Protein 1Q06 (pdb70)

B-factor: mean 36.81, std 9.25, range [20.85, 74.13]

InterPro domains:
  IPR000551 MerR-type HTH domain [PF13411] (1-66)
  IPR000551 MerR-type HTH domain [PR00040] (2-13)
  IPR000551 MerR-type HTH domain [PR00040] (13-26)
  IPR000551 MerR-type HTH domain [PR00040] (37-57)
  IPR000551 MerR-type HTH domain [PS00552] (4-26)
  IPR000551 MerR-type HTH domain [PS50937] (1-69)
  IPR000551 MerR-type HTH domain [SM00422] (1-70)
  IPR009061 Putative DNA-binding domain superfamily [SSF46955] (1-126)
  IPR011789 Cu(I)-responsive transcriptional regulator [TIGR02044] (1-126)
  IPR011789 Cu(I)-responsive transcriptional regulator [cd01108] (1-127)
  IPR047057 MerR transcriptional regulator [PTHR30204] (1-112)

Organism: Escherichia coli (strain K12) (NCBI:txid83333)

Nearest PDB structures (foldseek):
  1q07-assembly1_A  TM=1.007E+00  e=2.398E-19  Escherichia coli
  1q07-assembly1_B  TM=8.879E-01  e=1.037E-17  Escherichia coli
  4wlw-assembly1_A-2  TM=9.407E-01  e=5.813E-17  Escherichia coli K-12
  4wlw-assembly2_A  TM=9.407E-01  e=5.813E-17  Escherichia coli K-12
  6jyw-assembly1_A  TM=9.108E-01  e=7.706E-08  Pseudomonas putida

Secondary structure (DSSP, 8-state):
--HHHHHHHHT--HHHHHHHHHTT-SPPPEE-TTS-EE--HHHHHHHHHHHHHHHTT--HHHHHHHHHHHH-TT--HHHHHHHHHHHHHHHHHHHHHHHHHHHHHHHHHHT----HHHHHH-/--HHHHHHHHT--HHHHHHHHHTTSSPPPEE-TTS-EE--HHHHHHHHHHHHHHHTT--HHHHHHHHHHHH----HHHHHHHHHHHHHHHHHHHHHHHHHHHHHHHHHHHS--SSSS--HHHHHH-

Radius of gyration: 24.68 Å; Cα contacts (8 Å, |Δi|>4): 302; chains: 2; bounding box: 72×46×60 Å

Sequence (248 aa):
MNISDVAKITGLTSKAIRFYEEKGLVTPPMRSENGYRTYTQQHLNELTLLRQARQVGFNLEESGELVNLFNDPQRHSADVKRRTLEKVAEIERHIEELQSMRDQLLALANACPGCPIIENLSMNISDVAKITGLTSKAIRFYEEKGLVTPPMRSENGYRTYTQQHLNELTLLRQARQVGFNLEESGELVNLFNDPQHSADVKRRTLEKVAEIERHIEELQSMRDQLLALANACPGDDSADCPIIENLS

Foldseek 3Di:
DALVVLCVVQVNDSVVLVVCVVVVLFDAFDAPPVGGGDHDVRRSVLSNQLVVCVVLQDDDVRSSVVSVLVVDPPRDVVVVVVSVVVRVVVVVVVVVVVVVVVVVQVVLVVVPDPHSNVVVVD/DFLVVLCVLQVHDSVVLVVCVVVVLADFADADPVGGGDDDVLRSVLSNQLVVVVVLQDDNVRSSVVNVVVPDPPCVPPVVVVVVVSVVVVVVVVVVVVVVVVVQVVQVVVAPPDPDPDGSNVVVVD

Solvent-accessible surface area: 13803 Å² total; per-residue (Å²): 84,73,41,58,53,0,16,162,108,8,43,19,88,53,167,26,2,96,86,13,39,124,110,60,35,15,60,92,18,96,155,24,168,116,32,163,54,38,11,53,108,70,9,14,41,0,2,42,0,0,91,61,0,89,96,14,38,7,77,47,128,43,0,5,54,1,3,99,25,37,66,60,108,155,46,84,0,39,46,0,64,120,66,1,76,96,8,11,49,70,7,62,134,68,5,106,108,14,58,67,41,44,81,95,0,60,56,22,1,117,64,11,91,81,56,37,0,14,137,95,6,31,79,62,37,50,56,0,16,163,109,6,64,22,88,37,152,31,2,108,76,21,28,128,118,56,26,12,51,75,3,142,115,44,183,120,44,151,59,55,11,72,109,74,9,17,44,0,2,30,0,0,56,58,0,103,121,5,27,8,75,55,127,47,0,6,63,1,2,96,26,57,60,52,143,147,67,20,62,37,1,54,147,54,0,74,91,6,7,28,77,10,76,127,72,11,113,100,12,60,56,21,46,72,102,2,68,67,35,3,131,62,9,66,31,57,110,36,32,106,8,33,0,4,130,91,10,28

CATH classification: 1.10.1660.10

GO terms:
  GO:0000976 transcription cis-regulatory region binding (F, IPI)
  GO:0001216 DNA-binding transcription activator activity (F, IPI)
  GO:0032993 protein-DNA complex (C, IPI)
  GO:0042802 identical protein binding (F, IPI)
  GO:0005507 copper ion binding (F, IDA)
  GO:0000987 cis-regulatory region sequence-specific DNA binding (F, IDA)
  GO:0003700 DNA-binding transcription factor activity (F, IDA)
  GO:0006351 DNA-templated transcription (P, IEP)
  GO:0006351 DNA-templated transcription (P, IDA)
  GO:0006351 DNA-templated transcription (P, EXP)
  GO:0045893 positive regulation of DNA-templated transcription (P, IMP)

Structure (mmCIF, N/CA/C/O backbone):
data_1Q06
#
_entry.id   1Q06
#
_cell.length_a   59.516
_cell.length_b   66.583
_cell.length_c   81.821
_cell.angle_alpha   90.00
_cell.angle_beta   90.00
_cell.angle_gamma   90.00
#
_symmetry.space_group_name_H-M   'P 21 21 21'
#
loop_
_entity.id
_entity.type
_entity.pdbx_description
1 polymer 'Transcriptional regulator cueR'
2 non-polymer 'SILVER ION'
3 water water
#
loop_
_atom_site.group_PDB
_atom_site.id
_atom_site.type_symbol
_atom_site.label_atom_id
_atom_site.label_alt_id
_atom_site.label_comp_id
_atom_site.label_asym_id
_atom_site.label_entity_id
_atom_site.label_seq_id
_atom_site.pdbx_PDB_ins_code
_atom_site.Cartn_x
_atom_site.Cartn_y
_atom_site.Cartn_z
_atom_site.occupancy
_atom_site.B_iso_or_equiv
_atom_site.auth_seq_id
_atom_site.auth_comp_id
_atom_site.auth_asym_id
_atom_site.auth_atom_id
_atom_site.pdbx_PDB_model_num
ATOM 1 N N . MET A 1 1 ? 48.874 46.894 36.231 1.00 36.86 1 MET A N 1
ATOM 2 C CA . MET A 1 1 ? 50.053 46.810 37.139 1.00 36.59 1 MET A CA 1
ATOM 3 C C . MET A 1 1 ? 51.091 45.898 36.516 1.00 34.56 1 MET A C 1
ATOM 4 O O . MET A 1 1 ? 50.741 44.907 35.872 1.00 31.99 1 MET A O 1
ATOM 9 N N . ASN A 1 2 ? 52.363 46.226 36.716 1.00 31.35 2 ASN A N 1
ATOM 10 C CA . ASN A 1 2 ? 53.432 45.395 36.194 1.00 32.23 2 ASN A CA 1
ATOM 11 C C . ASN A 1 2 ? 53.808 44.412 37.296 1.00 30.93 2 ASN A C 1
ATOM 12 O O . ASN A 1 2 ? 53.289 44.491 38.413 1.00 30.39 2 ASN A O 1
ATOM 17 N N . ILE A 1 3 ? 54.716 43.495 36.986 1.00 30.21 3 ILE A N 1
ATOM 18 C CA . ILE A 1 3 ? 55.120 42.473 37.942 1.00 31.27 3 ILE A CA 1
ATOM 19 C C . ILE A 1 3 ? 55.806 43.037 39.186 1.00 33.65 3 ILE A C 1
ATOM 20 O O . ILE A 1 3 ? 55.670 42.479 40.280 1.00 32.48 3 ILE A O 1
ATOM 25 N N . SER A 1 4 ? 56.537 44.136 39.027 1.00 35.00 4 SER A N 1
ATOM 26 C CA . SER A 1 4 ? 57.207 44.746 40.170 1.00 39.70 4 SER A CA 1
ATOM 27 C C . SER A 1 4 ? 56.154 45.170 41.184 1.00 39.91 4 SER A C 1
ATOM 28 O O . SER A 1 4 ? 56.249 44.838 42.365 1.00 42.18 4 SER A O 1
ATOM 31 N N . ASP A 1 5 ? 55.144 45.898 40.714 1.00 40.35 5 ASP A N 1
ATOM 32 C CA . ASP A 1 5 ? 54.071 46.363 41.586 1.00 39.75 5 ASP A CA 1
ATOM 33 C C . ASP A 1 5 ? 53.363 45.201 42.254 1.00 38.11 5 ASP A C 1
ATOM 34 O O . ASP A 1 5 ? 53.032 45.269 43.437 1.00 38.70 5 ASP A O 1
ATOM 39 N N . VAL A 1 6 ? 53.125 44.132 41.501 1.00 36.48 6 VAL A N 1
ATOM 40 C CA . VAL A 1 6 ? 52.459 42.962 42.060 1.00 33.77 6 VAL A CA 1
ATOM 41 C C . VAL A 1 6 ? 53.317 42.328 43.150 1.00 35.00 6 VAL A C 1
ATOM 42 O O . VAL A 1 6 ? 52.799 41.824 44.144 1.00 34.16 6 VAL A O 1
ATOM 46 N N . ALA A 1 7 ? 54.632 42.349 42.966 1.00 35.64 7 ALA A N 1
ATOM 47 C CA . ALA A 1 7 ? 55.517 41.762 43.965 1.00 38.75 7 ALA A CA 1
ATOM 48 C C . ALA A 1 7 ? 55.393 42.532 45.277 1.00 40.81 7 ALA A C 1
ATOM 49 O O . ALA A 1 7 ? 55.177 41.939 46.333 1.00 42.05 7 ALA A O 1
ATOM 51 N N . LYS A 1 8 ? 55.519 43.855 45.197 1.00 43.10 8 LYS A N 1
ATOM 52 C CA . LYS A 1 8 ? 55.432 44.720 46.375 1.00 44.87 8 LYS A CA 1
ATOM 53 C C . LYS A 1 8 ? 54.099 44.548 47.100 1.00 44.54 8 LYS A C 1
ATOM 54 O O . LYS A 1 8 ? 54.054 44.417 48.325 1.00 44.81 8 LYS A O 1
ATOM 60 N N . ILE A 1 9 ? 53.014 44.552 46.334 1.00 43.17 9 ILE A N 1
ATOM 61 C CA . ILE A 1 9 ? 51.680 44.410 46.901 1.00 41.54 9 ILE A CA 1
ATOM 62 C C . ILE A 1 9 ? 51.439 43.046 47.547 1.00 41.71 9 ILE A C 1
ATOM 63 O O . ILE A 1 9 ? 50.900 42.972 48.650 1.00 40.54 9 ILE A O 1
ATOM 68 N N . THR A 1 10 ? 51.847 41.974 46.868 1.00 39.89 10 THR A N 1
ATOM 69 C CA . THR A 1 10 ? 51.644 40.617 47.379 1.00 39.94 10 THR A CA 1
ATOM 70 C C . THR A 1 10 ? 52.726 40.143 48.340 1.00 39.78 10 THR A C 1
ATOM 71 O O . THR A 1 10 ? 52.488 39.256 49.156 1.00 40.33 10 THR A O 1
ATOM 75 N N . GLY A 1 11 ? 53.915 40.722 48.235 1.00 40.07 11 GLY A N 1
ATOM 76 C CA . GLY A 1 11 ? 55.001 40.308 49.101 1.00 40.79 11 GLY A CA 1
ATOM 77 C C . GLY A 1 11 ? 55.697 39.080 48.545 1.00 41.68 11 GLY A C 1
ATOM 78 O O . GLY A 1 11 ? 56.472 38.426 49.239 1.00 42.86 11 GLY A O 1
ATOM 79 N N . LEU A 1 12 ? 55.406 38.753 47.290 1.00 40.24 12 LEU A N 1
ATOM 80 C CA . LEU A 1 12 ? 56.031 37.612 46.637 1.00 38.02 12 LEU A CA 1
ATOM 81 C C . LEU A 1 12 ? 57.162 38.169 45.795 1.00 37.15 12 LEU A C 1
ATOM 82 O O . LEU A 1 12 ? 57.110 39.322 45.367 1.00 37.81 12 LEU A O 1
ATOM 87 N N . THR A 1 13 ? 58.190 37.364 45.557 1.00 34.98 13 THR A N 1
ATOM 88 C CA . THR A 1 13 ? 59.291 37.821 44.723 1.00 36.02 13 THR A CA 1
ATOM 89 C C . THR A 1 13 ? 58.827 37.675 43.272 1.00 36.06 13 THR A C 1
ATOM 90 O O . THR A 1 13 ? 57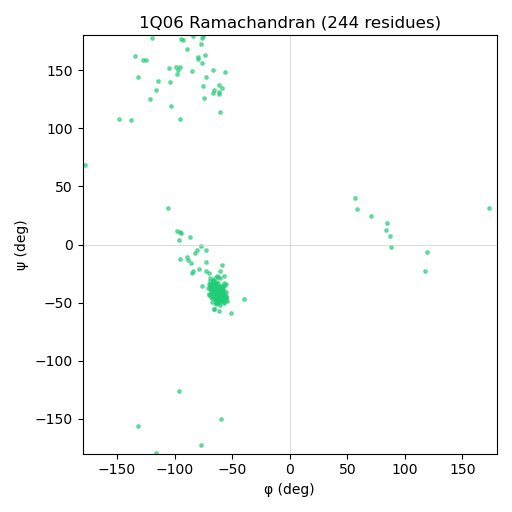.866 36.954 42.996 1.00 33.44 13 THR A O 1
ATOM 94 N N . SER A 1 14 ? 59.498 38.364 42.354 1.00 36.72 14 SER A N 1
ATOM 95 C CA . SER A 1 14 ? 59.157 38.272 40.934 1.00 38.42 14 SER A CA 1
ATOM 96 C C . SER A 1 14 ? 59.387 36.831 40.498 1.00 36.92 14 SER A C 1
ATOM 97 O O . SER A 1 14 ? 58.684 36.299 39.629 1.00 34.09 14 SER A O 1
ATOM 100 N N . LYS A 1 15 ? 60.393 36.220 41.118 1.00 35.91 15 LYS A N 1
ATOM 101 C CA . LYS A 1 15 ? 60.774 34.837 40.860 1.00 36.65 15 LYS A CA 1
ATOM 102 C C . LYS A 1 15 ? 59.587 33.921 41.112 1.00 33.85 15 LYS A C 1
ATOM 103 O O . LYS A 1 15 ? 59.261 33.064 40.288 1.00 32.62 15 LYS A O 1
ATOM 109 N N . ALA A 1 16 ? 58.955 34.100 42.268 1.00 31.10 16 ALA A N 1
ATOM 110 C CA . ALA A 1 16 ? 57.804 33.285 42.654 1.00 30.13 16 ALA A CA 1
ATOM 111 C C . ALA A 1 16 ? 56.616 33.485 41.717 1.00 26.73 16 ALA A C 1
ATOM 112 O O . ALA A 1 16 ? 55.987 32.520 41.285 1.00 27.68 16 ALA A O 1
ATOM 114 N N . ILE A 1 17 ? 56.310 34.740 41.413 1.00 25.54 17 ILE A N 1
ATOM 115 C CA . ILE A 1 17 ? 55.195 35.061 40.532 1.00 25.88 17 ILE A CA 1
ATOM 116 C C . ILE A 1 17 ? 55.374 34.407 39.164 1.00 27.92 17 ILE A C 1
ATOM 117 O O . ILE A 1 17 ? 54.435 33.829 38.624 1.00 27.44 17 ILE A O 1
ATOM 122 N N . ARG A 1 18 ? 56.583 34.493 38.615 1.00 28.27 18 ARG A N 1
ATOM 123 C CA . ARG A 1 18 ? 56.872 33.899 37.314 1.00 28.62 18 ARG A CA 1
ATOM 124 C C . ARG A 1 18 ? 56.813 32.370 37.443 1.00 28.61 18 ARG A C 1
ATOM 125 O O . ARG A 1 18 ? 56.398 31.668 36.518 1.00 28.06 18 ARG A O 1
ATOM 133 N N . PHE A 1 19 ? 57.225 31.862 38.601 1.00 27.14 19 PHE A N 1
ATOM 134 C CA . PHE A 1 19 ? 57.210 30.426 38.866 1.00 27.15 19 PHE A CA 1
ATOM 135 C C . PHE A 1 19 ? 55.781 29.880 38.836 1.00 26.60 19 PHE A C 1
ATOM 136 O O . PHE A 1 19 ? 55.519 28.849 38.219 1.00 27.34 19 PHE A O 1
ATOM 144 N N . TYR A 1 20 ? 54.858 30.572 39.501 1.00 25.29 20 TYR A N 1
ATOM 145 C CA . TYR A 1 20 ? 53.466 30.122 39.533 1.00 27.15 20 TYR A CA 1
ATOM 146 C C . TYR A 1 20 ? 52.866 30.123 38.129 1.00 25.66 20 TYR A C 1
ATOM 147 O O . TYR A 1 20 ? 52.069 29.247 37.788 1.00 24.62 20 TYR A O 1
ATOM 156 N N . GLU A 1 21 ? 53.259 31.106 37.318 1.00 24.92 21 GLU A N 1
ATOM 157 C CA . GLU A 1 21 ? 52.795 31.192 35.929 1.00 24.43 21 GLU A CA 1
ATOM 158 C C . GLU A 1 21 ? 53.339 29.994 35.139 1.00 24.71 21 GLU A C 1
ATOM 159 O O . GLU A 1 21 ? 52.609 29.345 34.392 1.00 24.55 21 GLU A O 1
ATOM 165 N N . GLU A 1 22 ? 54.628 29.714 35.306 1.00 25.30 22 GLU A N 1
ATOM 166 C CA . GLU A 1 22 ? 55.281 28.609 34.604 1.00 26.60 22 GLU A CA 1
ATOM 167 C C . GLU A 1 22 ? 54.608 27.271 34.938 1.00 27.87 22 GLU A C 1
ATOM 168 O O . GLU A 1 22 ? 54.490 26.394 34.083 1.00 26.97 22 GLU A O 1
ATOM 174 N N . LYS A 1 23 ? 54.155 27.136 36.184 1.00 28.20 23 LYS A N 1
ATOM 175 C CA . LYS A 1 23 ? 53.499 25.921 36.658 1.00 29.14 23 LYS A CA 1
ATOM 176 C C . LYS A 1 23 ? 52.019 25.870 36.285 1.00 30.52 23 LYS A C 1
ATOM 177 O O . LYS A 1 23 ? 51.360 24.853 36.501 1.00 28.82 23 LYS A O 1
ATOM 183 N N . GLY A 1 24 ? 51.499 26.963 35.731 1.00 27.56 24 GLY A N 1
ATOM 184 C CA . GLY A 1 24 ? 50.096 26.995 35.352 1.00 29.18 24 GLY A CA 1
ATOM 185 C C . GLY A 1 24 ? 49.148 27.029 36.543 1.00 29.58 24 GLY A C 1
ATOM 186 O O . GLY A 1 24 ? 47.986 26.629 36.430 1.00 29.76 24 GLY A O 1
ATOM 187 N N . LEU A 1 25 ? 49.630 27.516 37.683 1.00 29.14 25 LEU A N 1
ATOM 188 C CA . LEU A 1 25 ? 48.806 27.580 38.885 1.00 30.73 25 LEU A CA 1
ATOM 189 C C . LEU A 1 25 ? 47.987 28.864 39.014 1.00 33.46 25 LEU A C 1
ATOM 190 O O . LEU A 1 25 ? 47.067 28.942 39.841 1.00 33.34 25 LEU A O 1
ATOM 195 N N . VAL A 1 26 ? 48.316 29.864 38.197 1.00 31.20 26 VAL A N 1
ATOM 196 C CA . VAL A 1 26 ? 47.594 31.131 38.211 1.00 31.86 26 VAL A CA 1
ATOM 197 C C . VAL A 1 26 ? 47.134 31.502 36.799 1.00 33.21 26 VAL A C 1
ATOM 198 O O . VAL A 1 26 ? 47.676 31.001 35.807 1.00 34.10 26 VAL A O 1
ATOM 202 N N . THR A 1 27 ? 46.122 32.362 36.707 1.00 30.21 27 THR A N 1
ATOM 203 C CA . THR A 1 27 ? 45.631 32.807 35.411 1.00 30.19 27 THR A CA 1
ATOM 204 C C . THR A 1 27 ? 46.826 33.508 34.774 1.00 29.91 27 THR A C 1
ATOM 205 O O . THR A 1 27 ? 47.451 34.361 35.398 1.00 28.71 27 THR A O 1
ATOM 209 N N . PRO A 1 28 ? 47.171 33.147 33.531 1.00 29.57 28 PRO A N 1
ATOM 210 C CA . PRO A 1 28 ? 48.325 33.827 32.937 1.00 29.31 28 PRO A CA 1
ATOM 211 C C . PRO A 1 28 ? 48.179 35.338 32.911 1.00 27.35 28 PRO A C 1
ATOM 212 O O . PRO A 1 28 ? 47.066 35.867 32.834 1.00 25.79 28 PRO A O 1
ATOM 216 N N . PRO A 1 29 ? 49.304 36.059 33.020 1.00 26.45 29 PRO A N 1
ATOM 217 C CA . PRO A 1 29 ? 49.229 37.517 32.990 1.00 25.19 29 PRO A CA 1
ATOM 218 C C . PRO A 1 29 ? 48.956 37.914 31.547 1.00 27.16 29 PRO A C 1
ATOM 219 O O . PRO A 1 29 ? 49.128 37.099 30.635 1.00 25.82 29 PRO A O 1
ATOM 223 N N . MET A 1 30 ? 48.514 39.147 31.334 1.00 26.59 30 MET A N 1
ATOM 224 C CA . MET A 1 30 ? 48.284 39.619 29.980 1.00 30.49 30 MET A CA 1
ATOM 225 C C . MET A 1 30 ? 49.617 40.208 29.534 1.00 29.50 30 MET A C 1
ATOM 226 O O . MET A 1 30 ? 50.531 40.371 30.348 1.00 28.61 30 MET A O 1
ATOM 231 N N . ARG A 1 31 ? 49.730 40.492 28.244 1.00 29.18 31 ARG A N 1
ATOM 232 C CA . ARG A 1 31 ? 50.915 41.142 27.705 1.00 32.66 31 ARG A CA 1
ATOM 233 C C . ARG A 1 31 ? 50.431 42.483 27.179 1.00 33.04 31 ARG A C 1
ATOM 234 O O . ARG A 1 31 ? 49.406 42.551 26.498 1.00 32.99 31 ARG A O 1
ATOM 242 N N . SER A 1 32 ? 51.150 43.547 27.515 1.00 30.77 32 SER A N 1
ATOM 243 C CA . SER A 1 32 ? 50.787 44.876 27.051 1.00 32.97 32 SER A CA 1
ATOM 244 C C . SER A 1 32 ? 51.231 44.988 25.598 1.00 33.06 32 SER A C 1
ATOM 245 O O . SER A 1 32 ? 51.919 44.105 25.080 1.00 31.26 32 SER A O 1
ATOM 248 N N . GLU A 1 33 ? 50.841 46.085 24.956 1.00 33.85 33 GLU A N 1
ATO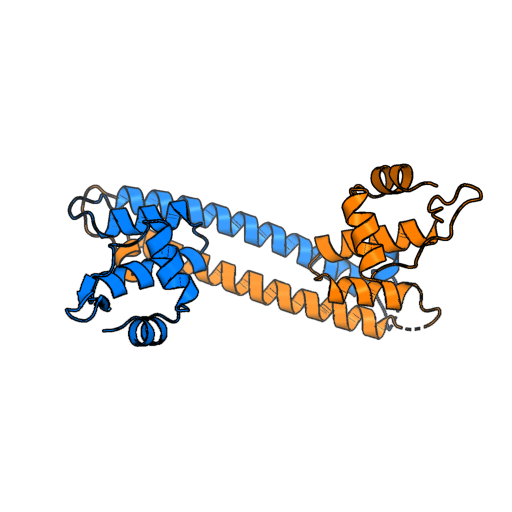M 249 C CA . GLU A 1 33 ? 51.178 46.352 23.563 1.00 35.05 33 GLU A CA 1
ATOM 250 C C . GLU A 1 33 ? 52.693 46.384 23.366 1.00 34.44 33 GLU A C 1
ATOM 251 O O . GLU A 1 33 ? 53.184 46.274 22.242 1.00 32.40 33 GLU A O 1
ATOM 257 N N . ASN A 1 34 ? 53.431 46.544 24.461 1.00 32.41 34 ASN A N 1
ATOM 258 C CA . ASN A 1 34 ? 54.884 46.578 24.381 1.00 35.09 34 ASN A CA 1
ATOM 259 C C . ASN A 1 34 ? 55.485 45.211 24.668 1.00 34.46 34 ASN A C 1
ATOM 260 O O . ASN A 1 34 ? 56.704 45.062 24.726 1.00 34.87 34 ASN A O 1
ATOM 265 N N . GLY A 1 35 ? 54.616 44.223 24.861 1.00 33.43 35 GLY A N 1
ATOM 266 C CA . GLY A 1 35 ? 55.062 42.862 25.103 1.00 33.28 35 GLY A CA 1
ATOM 267 C C . GLY A 1 35 ? 55.348 42.422 26.527 1.00 33.16 35 GLY A C 1
ATOM 268 O O . GLY A 1 35 ? 55.676 41.258 26.740 1.00 35.11 35 GLY A O 1
ATOM 269 N N . TYR A 1 36 ? 55.215 43.319 27.501 1.00 32.23 36 TYR A N 1
ATOM 270 C CA . TYR A 1 36 ? 55.502 42.978 28.896 1.00 32.69 36 TYR A CA 1
ATOM 271 C C . TYR A 1 36 ? 54.266 42.604 29.714 1.00 31.39 36 TYR A C 1
ATOM 272 O O . TYR A 1 36 ? 53.172 43.088 29.449 1.00 31.59 36 TYR A O 1
ATOM 281 N N . ARG A 1 37 ? 54.459 41.746 30.714 1.00 30.04 37 ARG A N 1
ATOM 282 C CA . ARG A 1 37 ? 53.368 41.278 31.571 1.00 29.96 37 ARG A CA 1
ATOM 283 C C . ARG A 1 37 ? 52.618 42.376 32.314 1.00 30.81 37 ARG A C 1
ATOM 284 O O . ARG A 1 37 ? 53.230 43.272 32.894 1.00 30.21 37 ARG A O 1
ATOM 292 N N . THR A 1 38 ? 51.289 42.286 32.298 1.00 31.84 38 THR A N 1
ATOM 293 C CA . THR A 1 38 ? 50.427 43.223 33.012 1.00 32.75 38 THR A CA 1
ATOM 294 C C . THR A 1 38 ? 49.422 42.376 33.786 1.00 31.26 38 THR A C 1
ATOM 295 O O . THR A 1 38 ? 48.978 41.326 33.306 1.00 31.17 38 THR A O 1
ATOM 299 N N . TYR A 1 39 ? 49.061 42.836 34.979 1.00 29.61 39 TYR A N 1
ATOM 300 C CA . TYR A 1 39 ? 48.160 42.094 35.849 1.00 29.60 39 TYR A CA 1
ATOM 301 C C . TYR A 1 39 ? 46.942 42.886 36.288 1.00 29.74 39 TYR A C 1
ATOM 302 O O . TYR A 1 39 ? 46.952 44.108 36.276 1.00 30.55 39 TYR A O 1
ATOM 311 N N . THR A 1 40 ? 45.902 42.170 36.700 1.00 31.19 40 THR A N 1
ATOM 312 C CA . THR A 1 40 ? 44.668 42.789 37.173 1.00 32.22 40 THR A CA 1
ATOM 313 C C . THR A 1 40 ? 44.440 42.364 38.618 1.00 32.06 40 THR A C 1
ATOM 314 O O . THR A 1 40 ? 45.207 41.572 39.170 1.00 30.85 40 THR A O 1
ATOM 318 N N . GLN A 1 41 ? 43.375 42.885 39.220 1.00 32.50 41 GLN A N 1
ATOM 319 C CA . GLN A 1 41 ? 43.027 42.553 40.594 1.00 31.61 41 GLN A CA 1
ATOM 320 C C . GLN A 1 41 ? 42.848 41.046 40.705 1.00 32.28 41 GLN A C 1
ATOM 321 O O . GLN A 1 41 ? 43.181 40.438 41.726 1.00 32.73 41 GLN A O 1
ATOM 327 N N . GLN A 1 42 ? 42.322 40.450 39.641 1.00 30.97 42 GLN A N 1
ATOM 328 C CA . GLN A 1 42 ? 42.101 39.007 39.590 1.00 32.65 42 GLN A CA 1
ATOM 329 C C . GLN A 1 42 ? 43.406 38.262 39.865 1.00 31.30 42 GLN A C 1
ATOM 330 O O . GLN A 1 42 ? 43.430 37.308 40.641 1.00 29.66 42 GLN A O 1
ATOM 336 N N . HIS A 1 43 ? 44.488 38.706 39.227 1.00 29.23 43 HIS A N 1
ATOM 337 C CA . HIS A 1 43 ? 45.800 38.087 39.407 1.00 29.08 43 HIS A CA 1
ATOM 338 C C . HIS A 1 43 ? 46.283 38.292 40.838 1.00 29.29 43 HIS A C 1
ATOM 339 O O . HIS A 1 43 ? 46.886 37.398 41.435 1.00 26.85 43 HIS A O 1
ATOM 346 N N . LEU A 1 44 ? 46.022 39.479 41.381 1.00 26.80 44 LEU A N 1
ATOM 347 C CA . LEU A 1 44 ? 46.404 39.792 42.751 1.00 29.99 44 LEU A CA 1
ATOM 348 C C . LEU A 1 44 ? 45.727 38.824 43.722 1.00 29.09 44 LEU A C 1
ATOM 349 O O . LEU A 1 44 ? 46.371 38.294 44.626 1.00 31.81 44 LEU A O 1
ATOM 354 N N . ASN A 1 45 ? 44.429 38.594 43.538 1.00 28.61 45 ASN A N 1
ATOM 355 C CA . ASN A 1 45 ? 43.697 37.691 44.428 1.00 29.53 45 ASN A CA 1
ATOM 356 C C . ASN A 1 45 ? 44.236 36.268 44.382 1.00 28.33 45 ASN A C 1
ATOM 357 O O . ASN A 1 45 ? 44.440 35.643 45.423 1.00 28.52 45 ASN A O 1
ATOM 362 N N . GLU A 1 46 ? 44.458 35.755 43.175 1.00 26.70 46 GLU A N 1
ATOM 363 C CA . GLU A 1 46 ? 44.983 34.408 43.017 1.00 28.49 46 GLU A CA 1
ATOM 364 C C . GLU A 1 46 ? 46.353 34.264 43.665 1.00 28.30 46 GLU A C 1
ATOM 365 O O . GLU A 1 46 ? 46.618 33.279 44.343 1.00 28.33 46 GLU A O 1
ATOM 371 N N . LEU A 1 47 ? 47.225 35.244 43.439 1.00 30.76 47 LEU A N 1
ATOM 372 C CA . LEU A 1 47 ? 48.578 35.202 43.985 1.00 30.37 47 LEU A CA 1
ATOM 373 C C . LEU A 1 47 ? 48.573 35.328 45.506 1.00 31.62 47 LEU A C 1
ATOM 374 O O . LEU A 1 47 ? 49.375 34.693 46.194 1.00 29.87 47 LEU A O 1
ATOM 379 N N . THR A 1 48 ? 47.671 36.152 46.026 1.00 31.56 48 THR A N 1
ATOM 380 C CA . THR A 1 48 ? 47.545 36.329 47.468 1.00 32.69 48 THR A CA 1
ATOM 381 C C . THR A 1 48 ? 47.118 35.003 48.086 1.00 31.98 48 THR A C 1
ATOM 382 O O . THR A 1 48 ? 47.727 34.525 49.041 1.00 31.23 48 THR A O 1
ATOM 386 N N . LEU A 1 49 ? 46.066 34.413 47.527 1.00 31.14 49 LEU A N 1
ATOM 387 C CA . LEU A 1 49 ? 45.556 33.136 48.010 1.00 30.63 49 LEU A CA 1
ATOM 388 C C . LEU A 1 49 ? 46.694 32.124 47.985 1.00 31.61 49 LEU A C 1
ATOM 389 O O . LEU A 1 49 ? 46.908 31.373 48.939 1.00 30.68 49 LEU A O 1
ATOM 394 N N . LEU A 1 50 ? 47.437 32.124 46.885 1.00 31.80 50 LEU A N 1
ATOM 395 C CA . LEU A 1 50 ? 48.551 31.209 46.714 1.00 31.93 50 LEU A CA 1
ATOM 396 C C . LEU A 1 50 ? 49.610 31.442 47.791 1.00 31.10 50 LEU A C 1
ATOM 397 O O . LEU A 1 50 ? 50.100 30.493 48.401 1.00 29.44 50 LEU A O 1
ATOM 402 N N . ARG A 1 51 ? 49.949 32.703 48.039 1.00 31.78 51 ARG A N 1
ATOM 403 C CA . ARG A 1 51 ? 50.962 33.011 49.038 1.00 34.76 51 ARG A CA 1
ATOM 404 C C . ARG A 1 51 ? 50.528 32.577 50.428 1.00 35.08 51 ARG A C 1
ATOM 405 O O . ARG A 1 51 ? 51.311 31.996 51.176 1.00 33.50 51 ARG A O 1
ATOM 413 N N . GLN A 1 52 ? 49.280 32.868 50.771 1.00 36.12 52 GLN A N 1
ATOM 414 C CA . GLN A 1 52 ? 48.762 32.512 52.081 1.00 37.86 52 GLN A CA 1
ATOM 415 C C . GLN A 1 52 ? 48.556 31.011 52.244 1.00 38.11 52 GLN A C 1
ATOM 416 O O . GLN A 1 52 ? 48.815 30.465 53.314 1.00 40.72 52 GLN A O 1
ATOM 422 N N . ALA A 1 53 ? 48.118 30.331 51.189 1.00 37.26 53 ALA A N 1
ATOM 423 C CA . ALA A 1 53 ? 47.916 28.886 51.270 1.00 36.44 53 ALA A CA 1
ATOM 424 C C . ALA A 1 53 ? 49.246 28.183 51.548 1.00 38.49 53 ALA A C 1
ATOM 425 O O . ALA A 1 53 ? 49.313 27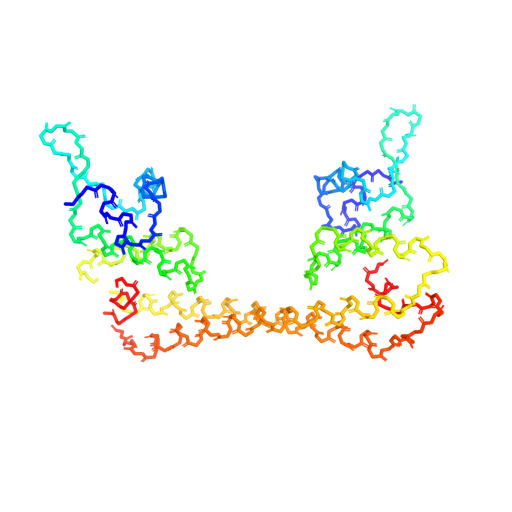.286 52.392 1.00 36.76 53 ALA A O 1
ATOM 427 N N . ARG A 1 54 ? 50.302 28.589 50.842 1.00 37.75 54 ARG A N 1
ATOM 428 C CA . ARG A 1 54 ? 51.616 27.980 51.035 1.00 41.61 54 ARG A CA 1
ATOM 429 C C . ARG A 1 54 ? 52.124 28.221 52.453 1.00 42.49 54 ARG A C 1
ATOM 430 O O . ARG A 1 54 ? 52.720 27.337 53.072 1.00 42.16 54 ARG A O 1
ATOM 438 N N . GLN A 1 55 ? 51.888 29.423 52.961 1.00 44.31 55 GLN A N 1
ATOM 439 C CA . GLN A 1 55 ? 52.323 29.779 54.303 1.00 48.21 55 GLN A CA 1
ATOM 440 C C . GLN A 1 55 ? 51.672 28.906 55.373 1.00 49.26 55 GLN A C 1
ATOM 441 O O . GLN A 1 55 ? 52.355 28.425 56.280 1.00 48.87 55 GLN A O 1
ATOM 447 N N . VAL A 1 56 ? 50.361 28.694 55.266 1.00 48.42 56 VAL A N 1
ATOM 448 C CA . VAL A 1 56 ? 49.643 27.889 56.253 1.00 49.06 56 VAL A CA 1
ATOM 449 C C . VAL A 1 56 ? 49.908 26.394 56.172 1.00 48.65 56 VAL A C 1
ATOM 450 O O . VAL A 1 56 ? 49.404 25.631 56.997 1.00 51.41 56 VAL A O 1
ATOM 454 N N . GLY A 1 57 ? 50.678 25.966 55.179 1.00 45.87 57 GLY A N 1
ATOM 455 C CA . GLY A 1 57 ? 50.980 24.552 55.079 1.00 43.13 57 GLY A CA 1
ATOM 456 C C . GLY A 1 57 ? 50.548 23.785 53.844 1.00 41.63 57 GLY A C 1
ATOM 457 O O . GLY A 1 57 ? 50.891 22.613 53.715 1.00 39.89 57 GLY A O 1
ATOM 458 N N . PHE A 1 58 ? 49.794 24.405 52.939 1.00 39.79 58 PHE A N 1
ATOM 459 C CA . PHE A 1 58 ? 49.390 23.691 51.731 1.00 39.43 58 PHE A CA 1
ATOM 460 C C . PHE A 1 58 ? 50.565 23.599 50.765 1.00 39.68 58 PHE A C 1
ATOM 461 O O . PHE A 1 58 ? 51.290 24.574 50.576 1.00 41.09 58 PHE A O 1
ATOM 469 N N . ASN A 1 59 ? 50.766 22.434 50.157 1.00 41.51 59 ASN A N 1
ATOM 470 C CA . ASN A 1 59 ? 51.856 22.289 49.201 1.00 43.25 59 ASN A CA 1
ATOM 471 C C . ASN A 1 59 ? 51.429 22.953 47.890 1.00 43.68 59 ASN A C 1
ATOM 472 O O . ASN A 1 59 ? 50.383 23.605 47.835 1.00 43.51 59 ASN A O 1
ATOM 477 N N . LEU A 1 60 ? 52.228 22.788 46.840 1.00 42.94 60 LEU A N 1
ATOM 478 C CA . LEU A 1 60 ? 51.926 23.395 45.547 1.00 43.14 60 LEU A CA 1
ATOM 479 C C . LEU A 1 60 ? 50.625 22.935 44.914 1.00 43.11 60 LEU A C 1
ATOM 480 O O . LEU A 1 60 ? 49.761 23.750 44.596 1.00 41.30 60 LEU A O 1
ATOM 485 N N . GLU A 1 61 ? 50.495 21.630 44.717 1.00 43.54 61 GLU A N 1
ATOM 486 C CA . GLU A 1 61 ? 49.298 21.078 44.102 1.00 44.51 61 GLU A CA 1
ATOM 487 C C . GLU A 1 61 ? 48.020 21.472 44.848 1.00 42.79 61 GLU A C 1
ATOM 488 O O . GLU A 1 61 ? 47.008 21.814 44.229 1.00 41.96 61 GLU A O 1
ATOM 494 N N . GLU A 1 62 ? 48.071 21.417 46.175 1.00 39.83 62 GLU A N 1
ATOM 495 C CA . GLU A 1 62 ? 46.920 21.758 47.005 1.00 38.09 62 GLU A CA 1
ATOM 496 C C . GLU A 1 62 ? 46.578 23.230 46.839 1.00 36.66 62 GLU A C 1
ATOM 497 O O . GLU A 1 62 ? 45.410 23.594 46.685 1.00 36.95 62 GLU A O 1
ATOM 503 N N . SER A 1 63 ? 47.605 24.072 46.876 1.00 34.56 63 SER A N 1
ATOM 504 C CA . SER A 1 63 ? 47.430 25.505 46.719 1.00 34.45 63 SER A CA 1
ATOM 505 C C . SER A 1 63 ? 46.808 25.812 45.363 1.00 33.44 63 SER A C 1
ATOM 506 O O . SER A 1 63 ? 45.937 26.668 45.255 1.00 33.04 63 SER A O 1
ATOM 509 N N . GLY A 1 64 ? 47.258 25.107 44.331 1.00 34.78 64 GLY A N 1
ATOM 510 C CA . GLY A 1 64 ? 46.716 25.328 43.003 1.00 33.24 64 GLY A CA 1
ATOM 511 C C . GLY A 1 64 ? 45.245 24.964 42.933 1.00 33.13 64 GLY A C 1
ATOM 512 O O . GLY A 1 64 ? 44.479 25.600 42.214 1.00 32.73 64 GLY A O 1
ATOM 513 N N . GLU A 1 65 ? 44.842 23.938 43.676 1.00 32.69 65 GLU A N 1
ATOM 514 C CA . GLU A 1 65 ? 43.445 23.520 43.681 1.00 33.36 65 GLU A CA 1
ATOM 515 C C . GLU A 1 65 ? 42.603 24.566 44.399 1.00 30.50 65 GLU A C 1
ATOM 516 O O . GLU A 1 65 ? 41.451 24.793 44.038 1.00 30.61 65 GLU A O 1
ATOM 522 N N . LEU A 1 66 ? 43.176 25.201 45.417 1.00 28.81 66 LEU A N 1
ATOM 523 C CA . LEU A 1 66 ? 42.448 26.237 46.142 1.00 29.36 66 LEU A CA 1
ATOM 524 C C . LEU A 1 66 ? 42.199 27.408 45.200 1.00 28.23 66 LEU A C 1
ATOM 525 O O . LEU A 1 66 ? 41.158 28.065 45.259 1.00 27.26 66 LEU A O 1
ATOM 530 N N . VAL A 1 67 ? 43.162 27.668 44.323 1.00 29.61 67 VAL A N 1
ATOM 531 C CA . VAL A 1 67 ? 43.010 28.747 43.362 1.00 28.87 67 VAL A CA 1
ATOM 532 C C . VAL A 1 67 ? 41.888 28.353 42.401 1.00 31.63 67 VAL A C 1
ATOM 533 O O . VAL A 1 67 ? 41.091 29.196 41.985 1.00 29.69 67 VAL A O 1
ATOM 537 N N . ASN A 1 68 ? 41.807 27.068 42.059 1.00 33.01 68 ASN A N 1
ATOM 538 C CA . ASN A 1 68 ? 40.741 26.619 41.164 1.00 35.34 68 ASN A CA 1
ATOM 539 C C . ASN A 1 68 ? 39.376 26.782 41.835 1.00 34.39 68 ASN A C 1
ATOM 540 O O . ASN A 1 68 ? 38.423 27.267 41.215 1.00 32.93 68 ASN A O 1
ATOM 545 N N . LEU A 1 69 ? 39.283 26.368 43.096 1.00 31.19 69 LEU A N 1
ATOM 546 C CA . LEU A 1 69 ? 38.032 26.481 43.837 1.00 31.84 69 LEU A CA 1
ATOM 547 C C . LEU A 1 69 ? 37.628 27.944 43.948 1.00 32.00 69 LEU A C 1
ATOM 548 O O . LEU A 1 69 ? 36.444 28.292 43.891 1.00 33.91 69 LEU A O 1
ATOM 553 N N . PHE A 1 70 ? 38.626 28.801 44.106 1.00 31.27 70 PHE A N 1
ATOM 554 C CA . PHE A 1 70 ? 38.3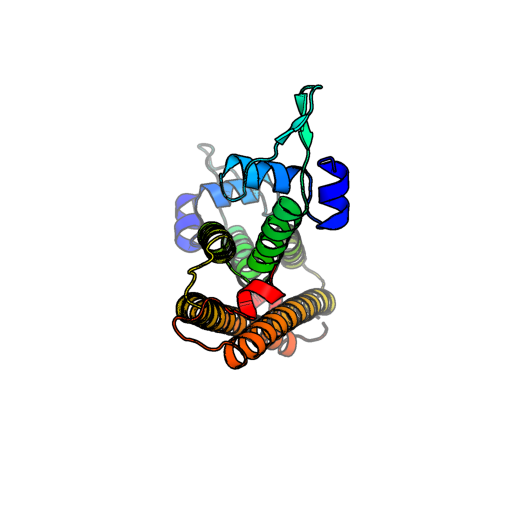99 30.230 44.212 1.00 30.95 70 PHE A CA 1
ATOM 555 C C . PHE A 1 70 ? 37.769 30.775 42.927 1.00 31.53 70 PHE A C 1
ATOM 556 O O . PHE A 1 70 ? 36.860 31.602 42.972 1.00 31.30 70 PHE A O 1
ATOM 564 N N . ASN A 1 71 ? 38.257 30.303 41.784 1.00 34.16 71 ASN A N 1
ATOM 565 C CA . ASN A 1 71 ? 37.755 30.753 40.489 1.00 37.63 71 ASN A CA 1
ATOM 566 C C . ASN A 1 71 ? 36.461 30.068 40.060 1.00 41.03 71 ASN A C 1
ATOM 567 O O . ASN A 1 71 ? 35.874 30.424 39.038 1.00 43.09 71 ASN A O 1
ATOM 572 N N . ASP A 1 72 ? 36.011 29.094 40.841 1.00 41.40 72 ASP A N 1
ATOM 573 C CA . ASP A 1 72 ? 34.797 28.364 40.506 1.00 42.26 72 ASP A CA 1
ATOM 574 C C . ASP A 1 72 ? 33.553 28.926 41.199 1.00 43.31 72 ASP A C 1
ATOM 575 O O . ASP A 1 72 ? 33.376 28.762 42.406 1.00 41.81 72 ASP A O 1
ATOM 580 N N . PRO A 1 73 ? 32.670 29.596 40.437 1.00 44.80 73 PRO A N 1
ATOM 581 C CA . PRO A 1 73 ? 31.439 30.181 40.978 1.00 45.22 73 PRO A CA 1
ATOM 582 C C . PRO A 1 73 ? 30.521 29.125 41.593 1.00 44.50 73 PRO A C 1
ATOM 583 O O . PRO A 1 73 ? 29.677 29.441 42.430 1.00 44.43 73 PRO A O 1
ATOM 587 N N . GLN A 1 74 ? 30.682 27.877 41.162 1.00 44.38 74 GLN A N 1
ATOM 588 C CA . GLN A 1 74 ? 29.872 26.782 41.686 1.00 46.07 74 GLN A CA 1
ATOM 589 C C . GLN A 1 74 ? 30.680 25.893 42.627 1.00 43.23 74 GLN A C 1
ATOM 590 O O . GLN A 1 74 ? 30.443 24.687 42.715 1.00 44.52 74 GLN A O 1
ATOM 596 N N . ARG A 1 75 ? 31.641 26.493 43.320 1.00 39.28 75 ARG A N 1
ATOM 597 C CA . ARG A 1 75 ? 32.472 25.756 44.263 1.00 35.97 75 ARG A CA 1
ATOM 598 C C . ARG A 1 75 ? 31.596 25.303 45.430 1.00 31.92 75 ARG A C 1
ATOM 599 O O . ARG A 1 75 ? 30.605 25.953 45.759 1.00 30.09 75 ARG A O 1
ATOM 607 N N . HIS A 1 76 ? 31.952 24.178 46.035 1.00 31.37 76 HIS A N 1
ATOM 608 C CA . HIS A 1 76 ? 31.224 23.688 47.198 1.00 31.30 76 HIS A CA 1
ATOM 609 C C . HIS A 1 76 ? 32.078 24.000 48.427 1.00 29.28 76 HIS A C 1
ATOM 610 O O . HIS A 1 76 ? 33.212 23.533 48.545 1.00 28.82 76 HIS A O 1
ATOM 617 N N . SER A 1 77 ? 31.539 24.800 49.337 1.00 28.54 77 SER A N 1
ATOM 618 C CA . SER A 1 77 ? 32.278 25.155 50.544 1.00 29.13 77 SER A CA 1
ATOM 619 C C . SER A 1 77 ? 32.689 23.896 51.313 1.00 29.07 77 SER A C 1
ATOM 620 O O . SER A 1 77 ? 33.746 23.869 51.944 1.00 27.69 77 SER A O 1
ATOM 623 N N . ALA A 1 78 ? 31.856 22.856 51.253 1.00 27.06 78 ALA A N 1
ATOM 624 C CA . ALA A 1 78 ? 32.152 21.604 51.950 1.00 28.33 78 ALA A CA 1
ATOM 625 C C . ALA A 1 78 ? 33.499 21.038 51.515 1.00 27.94 78 ALA A C 1
ATOM 626 O O . ALA A 1 78 ? 34.226 20.465 52.321 1.00 28.84 78 ALA A O 1
ATOM 628 N N . ASP A 1 79 ? 33.831 21.200 50.237 1.00 29.58 79 ASP A N 1
ATOM 629 C CA . ASP A 1 79 ? 35.095 20.694 49.721 1.00 27.67 79 ASP A CA 1
ATOM 630 C C . ASP A 1 79 ? 36.275 21.458 50.306 1.00 26.46 79 ASP A C 1
ATOM 631 O O . ASP A 1 79 ? 37.294 20.862 50.652 1.00 25.59 79 ASP A O 1
ATOM 636 N N . VAL A 1 80 ? 36.140 22.778 50.413 1.00 25.22 80 VAL A N 1
ATOM 637 C CA . VAL A 1 80 ? 37.212 23.594 50.963 1.00 24.03 80 VAL A CA 1
ATOM 638 C C . VAL A 1 80 ? 37.359 23.271 52.445 1.00 24.38 80 VAL A C 1
ATOM 639 O O . VAL A 1 80 ? 38.469 23.198 52.972 1.00 25.08 80 VAL A O 1
ATOM 643 N N . LYS A 1 81 ? 36.239 23.069 53.124 1.00 23.73 81 LYS A N 1
ATOM 644 C CA . LYS A 1 81 ? 36.299 22.743 54.542 1.00 25.49 81 LYS A CA 1
ATOM 645 C C . LYS A 1 81 ? 37.007 21.401 54.752 1.00 26.26 81 LYS A C 1
ATOM 646 O O . LYS A 1 81 ? 37.857 21.267 55.631 1.00 26.28 81 LYS A O 1
ATOM 652 N N . ARG A 1 82 ? 36.667 20.403 53.944 1.00 27.88 82 ARG A N 1
ATOM 653 C CA . ARG A 1 82 ? 37.297 19.096 54.106 1.00 29.04 82 ARG A CA 1
ATOM 654 C C . ARG A 1 82 ? 38.803 19.191 53.913 1.00 27.55 82 ARG A C 1
ATOM 655 O O . ARG A 1 82 ? 39.572 18.634 54.689 1.00 27.20 82 ARG A O 1
ATOM 663 N N . ARG A 1 83 ? 39.216 19.897 52.868 1.00 27.68 83 ARG A N 1
ATOM 664 C CA . ARG A 1 83 ? 40.635 20.073 52.574 1.00 29.06 83 ARG A CA 1
ATOM 665 C C . ARG A 1 83 ? 41.327 20.813 53.710 1.00 27.62 83 ARG A C 1
ATOM 666 O O . ARG A 1 83 ? 42.474 20.527 54.041 1.00 26.06 83 ARG A O 1
ATOM 674 N N . THR A 1 84 ? 40.618 21.767 54.306 1.00 24.65 84 THR A N 1
ATOM 675 C CA . THR A 1 84 ? 41.174 22.554 55.398 1.00 24.95 84 THR A CA 1
ATOM 676 C C . THR A 1 84 ? 41.348 21.714 56.664 1.00 24.80 84 THR A C 1
ATOM 677 O O . THR A 1 84 ? 42.380 21.799 57.334 1.00 24.82 84 THR A O 1
ATOM 681 N N . LEU A 1 85 ? 40.346 20.902 56.994 1.00 23.92 85 LEU A N 1
ATOM 682 C CA . LEU A 1 85 ? 40.447 20.084 58.191 1.00 25.57 85 LEU A CA 1
ATOM 683 C C . LEU A 1 85 ? 41.541 19.039 58.025 1.00 25.28 85 LEU A C 1
ATOM 684 O O . LEU A 1 85 ? 42.184 18.660 58.996 1.00 25.63 85 LEU A O 1
ATOM 689 N N . GLU A 1 86 ? 41.773 18.596 56.791 1.00 25.93 86 GLU A N 1
ATOM 690 C CA . GLU A 1 86 ? 42.834 17.625 56.533 1.00 28.52 86 GLU A CA 1
ATOM 691 C C . GLU A 1 86 ? 44.190 18.295 56.767 1.00 27.46 86 GLU A C 1
ATOM 692 O O . GLU A 1 86 ? 45.101 17.689 57.337 1.00 26.23 86 GLU A O 1
ATOM 698 N N . LYS A 1 87 ? 44.320 19.549 56.334 1.00 24.63 87 LYS A N 1
ATOM 699 C CA . LYS A 1 87 ? 45.566 20.284 56.525 1.00 24.51 87 LYS A CA 1
ATOM 700 C C . LYS A 1 87 ? 45.817 20.525 58.018 1.00 24.21 87 LYS A C 1
ATOM 701 O O . LYS A 1 87 ? 46.953 20.479 58.484 1.00 23.64 87 LYS A O 1
ATOM 707 N N . VAL A 1 88 ? 44.754 20.792 58.766 1.00 24.94 88 VAL A N 1
ATOM 708 C CA . VAL A 1 88 ? 44.886 21.018 60.201 1.00 25.63 88 VAL A CA 1
ATOM 709 C C . VAL A 1 88 ? 45.497 19.779 60.865 1.00 26.06 88 VAL A C 1
ATOM 710 O O . VAL A 1 88 ? 46.420 19.894 61.672 1.00 24.97 88 VAL A O 1
ATOM 714 N N . ALA A 1 89 ? 44.981 18.600 60.522 1.00 26.94 89 ALA A N 1
ATOM 715 C CA . ALA A 1 89 ? 45.498 17.353 61.084 1.00 28.76 89 ALA A CA 1
ATOM 716 C C . ALA A 1 89 ? 47.002 17.262 60.814 1.00 29.62 89 ALA A C 1
ATOM 717 O O . ALA A 1 89 ? 47.772 16.839 61.679 1.00 30.12 89 ALA A O 1
ATOM 719 N N . GLU A 1 90 ? 47.417 17.659 59.613 1.00 29.52 90 GLU A N 1
ATOM 720 C CA . GLU A 1 90 ? 48.832 17.636 59.251 1.00 30.62 90 GLU A CA 1
ATOM 721 C C . GLU A 1 90 ? 49.643 18.573 60.135 1.00 29.37 90 GLU A C 1
ATOM 722 O O . GLU A 1 90 ? 50.737 18.230 60.583 1.00 28.55 90 GLU A O 1
ATOM 728 N N . ILE A 1 91 ? 49.113 19.771 60.361 1.00 27.30 91 ILE A N 1
ATOM 729 C CA . ILE A 1 91 ? 49.807 20.748 61.183 1.00 26.48 91 ILE A CA 1
ATOM 730 C C . ILE A 1 91 ? 49.971 20.196 62.594 1.00 27.26 91 ILE A C 1
ATOM 731 O O . ILE A 1 91 ? 51.009 20.391 63.228 1.00 25.93 91 ILE A O 1
ATOM 736 N N . GLU A 1 92 ? 48.950 19.499 63.078 1.00 28.16 92 GLU A N 1
ATOM 737 C CA . GLU A 1 92 ? 48.997 18.909 64.412 1.00 31.02 92 GLU A CA 1
ATOM 738 C C . GLU A 1 92 ? 50.159 17.922 64.507 1.00 30.81 92 GLU A C 1
ATOM 739 O O . GLU A 1 92 ? 50.898 17.924 65.491 1.00 30.09 92 GLU A O 1
ATOM 745 N N . ARG A 1 93 ? 50.310 17.084 63.483 1.00 30.27 93 ARG A N 1
ATOM 746 C CA . ARG A 1 93 ? 51.394 16.099 63.447 1.00 31.94 93 ARG A CA 1
ATOM 747 C C . ARG A 1 93 ? 52.747 16.792 63.448 1.00 30.28 93 ARG A C 1
ATOM 748 O O . ARG A 1 93 ? 53.684 16.345 64.112 1.00 29.35 93 ARG A O 1
ATOM 756 N N . HIS A 1 94 ? 52.841 17.884 62.696 1.00 28.06 94 HIS A N 1
ATOM 757 C CA . HIS A 1 94 ? 54.070 18.666 62.608 1.00 29.03 94 HIS A CA 1
ATOM 758 C C . HIS A 1 94 ? 54.390 19.212 64.006 1.00 29.32 94 HIS A C 1
ATOM 759 O O . HIS A 1 94 ? 55.512 19.083 64.497 1.00 27.95 94 HIS A O 1
ATOM 766 N N . ILE A 1 95 ? 53.392 19.813 64.646 1.00 28.02 95 ILE A N 1
ATOM 767 C CA . ILE A 1 95 ? 53.563 20.373 65.982 1.00 29.95 95 ILE A CA 1
ATOM 768 C C . ILE A 1 95 ? 54.091 19.319 66.966 1.00 32.16 95 ILE A C 1
ATOM 769 O O . ILE A 1 95 ? 55.038 19.570 67.722 1.00 29.95 95 ILE A O 1
ATOM 774 N N . GLU A 1 96 ? 53.470 18.144 66.946 1.00 32.66 96 GLU A N 1
ATOM 775 C CA . GLU A 1 96 ? 53.863 17.043 67.821 1.00 35.85 96 GLU A CA 1
ATOM 776 C C . GLU A 1 96 ? 55.311 16.650 67.567 1.00 34.42 96 GLU A C 1
ATOM 777 O O . GLU A 1 96 ? 56.061 16.388 68.504 1.00 34.88 96 GLU A O 1
ATOM 783 N N . GLU A 1 97 ? 55.700 16.609 66.298 1.00 34.97 97 GLU A N 1
ATOM 784 C CA . GLU A 1 97 ? 57.071 16.266 65.940 1.00 36.23 97 GLU A CA 1
ATOM 785 C C . GLU A 1 97 ? 58.047 17.282 66.527 1.00 35.21 97 GLU A C 1
ATOM 786 O O . GLU A 1 97 ? 59.093 16.907 67.052 1.00 34.07 97 GLU A O 1
ATOM 792 N N . LEU A 1 98 ? 57.703 18.567 66.443 1.00 33.57 98 LEU A N 1
ATOM 793 C CA . LEU A 1 98 ? 58.576 19.618 66.968 1.00 32.14 98 LEU A CA 1
ATOM 794 C C . LEU A 1 98 ? 58.646 19.581 68.485 1.00 32.87 98 LEU A C 1
ATOM 795 O O . LEU A 1 98 ? 59.695 19.841 69.081 1.00 30.46 98 LEU A O 1
ATOM 800 N N . GLN A 1 99 ? 57.518 19.261 69.107 1.00 33.89 99 GLN A N 1
ATOM 801 C CA . GLN A 1 99 ? 57.451 19.182 70.555 1.00 34.18 99 GLN A CA 1
ATOM 802 C C . GLN A 1 99 ? 58.366 18.071 71.075 1.00 35.02 99 GLN A C 1
ATOM 803 O O . GLN A 1 99 ? 59.037 18.243 72.096 1.00 35.23 99 GLN A O 1
ATOM 809 N N . SER A 1 100 ? 58.415 16.941 70.373 1.00 34.24 100 SER A N 1
ATOM 810 C CA . SER A 1 100 ? 59.277 15.853 70.821 1.00 36.12 100 SER A CA 1
ATOM 811 C C . SER A 1 100 ? 60.735 16.253 70.637 1.00 36.12 100 SER A C 1
ATOM 812 O O . SER A 1 100 ? 61.583 15.884 71.442 1.00 35.24 100 SER A O 1
ATOM 815 N N . MET A 1 101 ? 61.032 17.009 69.581 1.00 35.70 101 MET A N 1
ATOM 816 C CA . MET A 1 101 ? 62.400 17.469 69.354 1.00 36.15 101 MET A CA 1
ATOM 817 C C . MET A 1 101 ? 62.790 18.412 70.478 1.00 35.31 101 MET A C 1
ATOM 818 O O . MET A 1 101 ? 63.883 18.322 71.033 1.00 34.05 101 MET A O 1
ATOM 823 N N . ARG A 1 102 ? 61.886 19.329 70.798 1.00 34.14 102 ARG A N 1
ATOM 824 C CA . ARG A 1 102 ? 62.121 20.289 71.861 1.00 35.46 102 ARG A CA 1
ATOM 825 C C . ARG A 1 102 ? 62.286 19.556 73.198 1.00 35.18 102 ARG A C 1
ATOM 826 O O . ARG A 1 102 ? 63.169 19.888 73.995 1.00 35.21 102 ARG A O 1
ATOM 834 N N . ASP A 1 103 ? 61.444 18.557 73.441 1.00 34.28 103 ASP A N 1
ATOM 835 C CA . ASP A 1 103 ? 61.522 17.796 74.687 1.00 35.53 103 ASP A CA 1
ATOM 836 C C . ASP A 1 103 ? 62.901 17.164 74.848 1.00 36.29 103 ASP A C 1
ATOM 837 O O . ASP A 1 103 ? 63.488 17.201 75.931 1.00 34.47 103 ASP A O 1
ATOM 842 N N . GLN A 1 104 ? 63.410 16.588 73.764 1.00 34.41 104 GLN A N 1
ATOM 843 C CA . GLN A 1 104 ? 64.710 15.949 73.792 1.00 36.87 104 GLN A CA 1
ATOM 844 C C . GLN A 1 104 ? 65.844 16.945 74.064 1.00 37.21 104 GLN A C 1
ATOM 845 O O . GLN A 1 104 ? 66.747 16.658 74.852 1.00 35.76 104 GLN A O 1
ATOM 851 N N . LEU A 1 105 ? 65.802 18.109 73.420 1.00 35.59 105 LEU A N 1
ATOM 852 C CA . LEU A 1 105 ? 66.840 19.122 73.630 1.00 36.24 105 LEU A CA 1
ATOM 853 C C . LEU A 1 105 ? 66.819 19.652 75.060 1.00 37.00 105 LEU A C 1
ATOM 854 O O . LEU A 1 105 ? 67.875 19.895 75.649 1.00 37.90 105 LEU A O 1
ATOM 859 N N . LEU A 1 106 ? 65.625 19.839 75.617 1.00 37.51 106 LEU A N 1
ATOM 860 C CA . LEU A 1 106 ? 65.504 20.329 76.987 1.00 39.85 106 LEU A CA 1
ATOM 861 C C . LEU A 1 106 ? 65.970 19.271 77.980 1.00 39.48 106 LEU A C 1
ATOM 862 O O . LEU A 1 106 ? 66.484 19.602 79.042 1.00 39.38 106 LEU A O 1
ATOM 867 N N . ALA A 1 107 ? 65.783 18.000 77.635 1.00 39.53 107 ALA A N 1
ATOM 868 C CA . ALA A 1 107 ? 66.214 16.913 78.504 1.00 39.07 107 ALA A CA 1
ATOM 869 C C . ALA A 1 107 ? 67.740 16.943 78.563 1.00 39.61 107 ALA A C 1
ATOM 870 O O . ALA A 1 107 ? 68.334 16.799 79.632 1.00 39.02 107 ALA A O 1
ATOM 872 N N . LEU A 1 108 ? 68.367 17.132 77.405 1.00 38.42 108 LEU A N 1
ATOM 873 C CA . LEU A 1 108 ? 69.820 17.202 77.322 1.00 39.08 108 LEU A CA 1
ATOM 874 C C . LEU A 1 108 ? 70.309 18.421 78.098 1.00 39.11 108 LEU A C 1
ATOM 875 O O . LEU A 1 108 ? 71.217 18.327 78.923 1.00 38.44 108 LEU A O 1
ATOM 880 N N . ALA A 1 109 ? 69.692 19.565 77.828 1.00 40.34 109 ALA A N 1
ATOM 881 C CA . ALA A 1 109 ? 70.051 20.807 78.499 1.00 43.58 109 ALA A CA 1
ATOM 882 C C . ALA A 1 109 ? 69.906 20.698 80.019 1.00 46.07 109 ALA A C 1
ATOM 883 O O . ALA A 1 109 ? 70.752 21.194 80.761 1.00 45.45 109 ALA A O 1
ATOM 885 N N . ASN A 1 110 ? 68.834 20.056 80.482 1.00 49.50 110 ASN A N 1
ATOM 886 C CA . ASN A 1 110 ? 68.613 19.902 81.921 1.00 52.93 110 ASN A CA 1
ATOM 887 C C . ASN A 1 110 ? 69.750 19.107 82.559 1.00 53.16 110 ASN A C 1
ATOM 888 O O . ASN A 1 110 ? 70.159 19.389 83.687 1.00 53.76 110 ASN A O 1
ATOM 893 N N . ALA A 1 111 ? 70.256 18.120 81.827 1.00 52.49 111 ALA A N 1
ATOM 894 C CA . ALA A 1 111 ? 71.341 17.271 82.306 1.00 52.42 111 ALA A CA 1
ATOM 895 C C . ALA A 1 111 ? 72.697 17.961 82.227 1.00 52.31 111 ALA A C 1
ATOM 896 O O . ALA A 1 111 ? 73.709 17.391 82.627 1.00 52.35 111 ALA A O 1
ATOM 898 N N . CYS A 1 112 ? 72.717 19.188 81.718 1.00 53.22 112 CYS A N 1
ATOM 899 C CA . CYS A 1 112 ? 73.967 19.927 81.573 1.00 54.69 112 CYS A CA 1
ATOM 900 C C . CYS A 1 112 ? 74.208 21.034 82.595 1.00 56.36 112 CYS A C 1
ATOM 901 O O . CYS A 1 112 ? 73.289 21.763 82.961 1.00 56.42 112 CYS A O 1
ATOM 904 N N . PRO A 1 113 ? 75.464 21.166 83.067 1.00 58.40 113 PRO A N 1
ATOM 905 C CA . PRO A 1 113 ? 75.885 22.177 84.043 1.00 59.71 113 PRO A CA 1
ATOM 906 C C . PRO A 1 113 ? 76.494 23.406 83.349 1.00 60.80 113 PRO A C 1
ATOM 907 O O . PRO A 1 113 ? 75.878 24.003 82.467 1.00 61.11 113 PRO A O 1
ATOM 911 N N . GLY A 1 114 ? 77.710 23.771 83.746 1.00 61.99 114 GLY A N 1
ATOM 912 C CA . GLY A 1 114 ? 78.374 24.919 83.152 1.00 61.53 114 GLY A CA 1
ATOM 913 C C . GLY A 1 114 ? 79.771 25.133 83.704 1.00 61.86 114 GLY A C 1
ATOM 914 O O . GLY A 1 114 ? 80.755 24.645 83.144 1.00 61.90 114 GLY A O 1
ATOM 915 N N . CYS A 1 120 ? 80.288 17.725 79.013 1.00 40.96 120 CYS A N 1
ATOM 916 C CA . CYS A 1 120 ? 79.041 18.193 78.414 1.00 39.71 120 CYS A CA 1
ATOM 917 C C . CYS A 1 120 ? 78.130 17.041 77.998 1.00 40.55 120 CYS A C 1
ATOM 918 O O . CYS A 1 120 ? 78.413 16.334 77.029 1.00 39.10 120 CYS A O 1
ATOM 921 N N . PRO A 1 121 ? 77.019 16.839 78.730 1.00 40.86 121 PRO A N 1
ATOM 922 C CA . PRO A 1 121 ? 76.048 15.775 78.449 1.00 40.14 121 PRO A CA 1
ATOM 923 C C . PRO A 1 121 ? 75.390 15.938 77.085 1.00 39.77 121 PRO A C 1
ATOM 924 O O . PRO A 1 121 ? 74.972 14.962 76.461 1.00 39.94 121 PRO A O 1
ATOM 928 N N . ILE A 1 122 ? 75.294 17.181 76.628 1.00 39.16 122 ILE A N 1
ATOM 929 C CA . ILE A 1 122 ? 74.661 17.471 75.347 1.00 37.09 122 ILE A CA 1
ATOM 930 C C . ILE A 1 122 ? 75.440 16.891 74.170 1.00 36.74 122 ILE A C 1
ATOM 931 O O . ILE A 1 122 ? 74.898 16.129 73.369 1.00 34.45 122 ILE A O 1
ATOM 936 N N . ILE A 1 123 ? 76.716 17.244 74.072 1.00 37.81 123 ILE A N 1
ATOM 937 C CA . ILE A 1 123 ? 77.548 16.754 72.983 1.00 38.87 123 ILE A CA 1
ATOM 938 C C . ILE A 1 123 ? 77.859 15.265 73.079 1.00 39.31 123 ILE A C 1
ATOM 939 O O . ILE A 1 123 ? 77.894 14.568 72.066 1.00 37.03 123 ILE A O 1
ATOM 944 N N . GLU A 1 124 ? 78.080 14.770 74.291 1.00 40.74 124 GLU A N 1
ATOM 945 C CA . GLU A 1 124 ? 78.406 13.361 74.451 1.00 41.35 124 GLU A CA 1
ATOM 946 C C . GLU A 1 124 ? 77.274 12.454 73.975 1.00 41.03 124 GLU A C 1
ATOM 947 O O . GLU A 1 124 ? 77.519 11.447 73.313 1.00 42.70 124 GLU A O 1
ATOM 953 N N . ASN A 1 125 ? 76.036 12.812 74.299 1.00 40.26 125 ASN A N 1
ATOM 954 C CA . ASN A 1 125 ? 74.894 11.998 73.895 1.00 40.25 125 ASN A CA 1
ATOM 955 C C . ASN A 1 125 ? 74.528 12.152 72.420 1.00 41.33 125 ASN A C 1
ATOM 956 O O . ASN A 1 125 ? 74.121 11.184 71.776 1.00 41.84 125 ASN A O 1
ATOM 961 N N . LEU A 1 126 ? 74.674 13.358 71.878 1.00 40.81 126 LEU A N 1
ATOM 962 C CA . LEU A 1 126 ? 74.361 13.580 70.470 1.00 41.46 126 LEU A CA 1
ATOM 963 C C . LEU A 1 126 ? 75.390 12.898 69.562 1.00 41.82 126 LEU A C 1
ATOM 964 O O . LEU A 1 126 ? 75.090 12.562 68.418 1.00 42.12 126 LEU A O 1
ATOM 969 N N . SER A 1 127 ? 76.599 12.682 70.077 1.00 43.95 127 SER A N 1
ATOM 970 C CA . SER A 1 127 ? 77.659 12.042 69.294 1.00 45.04 127 SER A CA 1
ATOM 971 C C . SER A 1 127 ? 77.802 10.559 69.616 1.00 45.35 127 SER A C 1
ATOM 972 O O . SER A 1 127 ? 76.979 10.036 70.398 1.00 46.51 127 SER A O 1
ATOM 975 N N . MET B 1 1 ? 88.365 1.094 59.145 1.00 34.13 1 MET B N 1
ATOM 976 C CA . MET B 1 1 ? 87.037 1.106 58.468 1.00 30.98 1 MET B CA 1
ATOM 977 C C . MET B 1 1 ? 87.079 1.900 57.174 1.00 29.65 1 MET B C 1
ATOM 978 O O . MET B 1 1 ? 87.677 2.982 57.120 1.00 29.06 1 MET B O 1
ATOM 983 N N . ASN B 1 2 ? 86.441 1.370 56.134 1.00 24.93 2 ASN B N 1
ATOM 984 C CA . ASN B 1 2 ? 86.401 2.077 54.864 1.00 24.52 2 ASN B CA 1
ATOM 985 C C . ASN B 1 2 ? 85.106 2.880 54.823 1.00 23.40 2 ASN B C 1
ATOM 986 O O . ASN B 1 2 ? 84.279 2.785 55.738 1.00 21.65 2 ASN B O 1
ATOM 991 N N . ILE B 1 3 ? 84.913 3.655 53.763 1.00 22.89 3 ILE B N 1
ATOM 992 C CA . ILE B 1 3 ? 83.727 4.491 53.677 1.00 22.99 3 ILE B CA 1
ATOM 993 C C . ILE B 1 3 ? 82.412 3.724 53.699 1.00 23.07 3 ILE B C 1
ATOM 994 O O . ILE B 1 3 ? 81.428 4.202 54.271 1.00 20.85 3 ILE B O 1
ATOM 999 N N . SER B 1 4 ? 82.380 2.539 53.098 1.00 22.68 4 SER B N 1
ATOM 1000 C CA . SER B 1 4 ? 81.146 1.751 53.105 1.00 24.08 4 SER B CA 1
ATOM 1001 C C . SER B 1 4 ? 80.782 1.331 54.536 1.00 23.31 4 SER B C 1
ATOM 1002 O O . SER B 1 4 ? 79.612 1.341 54.901 1.00 23.69 4 SER B O 1
ATOM 1005 N N . ASP B 1 5 ? 81.776 0.950 55.340 1.00 22.81 5 ASP B N 1
ATOM 1006 C CA . ASP B 1 5 ? 81.501 0.553 56.729 1.00 24.75 5 ASP B CA 1
ATO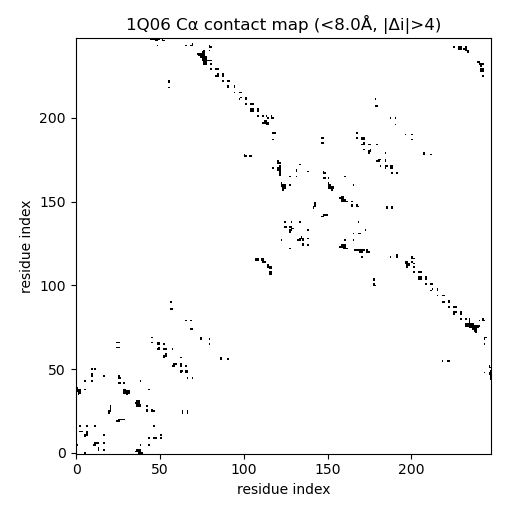M 1007 C C . ASP B 1 5 ? 80.905 1.720 57.515 1.00 24.75 5 ASP B C 1
ATOM 1008 O O . ASP B 1 5 ? 79.999 1.542 58.326 1.00 25.55 5 ASP B O 1
ATOM 1013 N N . VAL B 1 6 ? 81.441 2.915 57.292 1.00 23.46 6 VAL B N 1
ATOM 1014 C CA . VAL B 1 6 ? 80.958 4.086 57.998 1.00 23.98 6 VAL B CA 1
ATOM 1015 C C . VAL B 1 6 ? 79.528 4.399 57.589 1.00 23.39 6 VAL B C 1
ATOM 1016 O O . VAL B 1 6 ? 78.697 4.747 58.424 1.00 23.05 6 VAL B O 1
ATOM 1020 N N . ALA B 1 7 ? 79.238 4.269 56.301 1.00 24.81 7 ALA B N 1
ATOM 1021 C CA . ALA B 1 7 ? 77.891 4.525 55.813 1.00 26.59 7 ALA B CA 1
ATOM 1022 C C . ALA B 1 7 ? 76.903 3.579 56.508 1.00 27.12 7 ALA B C 1
ATOM 1023 O O . ALA B 1 7 ? 75.846 4.007 56.975 1.00 25.87 7 ALA B O 1
ATOM 1025 N N . LYS B 1 8 ? 77.254 2.297 56.578 1.00 27.21 8 LYS B N 1
ATOM 1026 C CA . LYS B 1 8 ? 76.383 1.306 57.214 1.00 29.51 8 LYS B CA 1
ATOM 1027 C C . LYS B 1 8 ? 76.165 1.605 58.692 1.00 30.54 8 LYS B C 1
ATOM 1028 O O . LYS B 1 8 ? 75.035 1.612 59.179 1.00 30.99 8 LYS B O 1
ATOM 1034 N N . ILE B 1 9 ? 77.257 1.857 59.398 1.00 30.54 9 ILE B N 1
ATOM 1035 C CA . ILE B 1 9 ? 77.195 2.144 60.818 1.00 30.43 9 ILE B CA 1
ATOM 1036 C C . ILE B 1 9 ? 76.428 3.421 61.157 1.00 30.87 9 ILE B C 1
ATOM 1037 O O . ILE B 1 9 ? 75.595 3.420 62.059 1.00 33.24 9 ILE B O 1
ATOM 1042 N N . THR B 1 10 ? 76.691 4.503 60.431 1.00 31.15 10 THR B N 1
ATOM 1043 C CA . THR B 1 10 ? 76.033 5.787 60.695 1.00 30.14 10 THR B CA 1
ATOM 1044 C C . THR B 1 10 ? 74.661 5.945 60.041 1.00 32.82 10 THR B C 1
ATOM 1045 O O . THR B 1 10 ? 73.847 6.763 60.483 1.00 31.23 10 THR B O 1
ATOM 1049 N N . GLY B 1 11 ? 74.413 5.181 58.983 1.00 30.30 11 GLY B N 1
ATOM 1050 C CA . GLY B 1 11 ? 73.141 5.295 58.291 1.00 33.22 11 GLY B CA 1
ATOM 1051 C C . GLY B 1 11 ? 73.216 6.383 57.233 1.00 34.13 11 GLY B C 1
ATOM 1052 O O . GLY B 1 11 ? 72.209 6.743 56.623 1.00 35.59 11 GLY B O 1
ATOM 1053 N N . LEU B 1 12 ? 74.417 6.915 57.015 1.00 32.47 12 LEU B N 1
ATOM 1054 C CA . LEU B 1 12 ? 74.622 7.963 56.021 1.00 30.05 12 LEU B CA 1
ATOM 1055 C C . LEU B 1 12 ? 75.077 7.333 54.720 1.00 28.32 12 LEU B C 1
ATOM 1056 O O . LEU B 1 12 ? 75.689 6.273 54.728 1.00 28.98 12 LEU B O 1
ATOM 1061 N N . THR B 1 13 ? 74.790 7.977 53.595 1.00 29.08 13 THR B N 1
ATOM 1062 C CA . THR B 1 13 ? 75.259 7.439 52.324 1.00 27.84 13 THR B CA 1
ATOM 1063 C C . THR B 1 13 ? 76.734 7.836 52.205 1.00 26.43 13 THR B C 1
ATOM 1064 O O . THR B 1 13 ? 77.183 8.770 52.872 1.00 25.44 13 THR B O 1
ATOM 1068 N N . SER B 1 14 ? 77.484 7.131 51.366 1.00 25.55 14 SER B N 1
ATOM 1069 C CA . SER B 1 14 ? 78.893 7.439 51.166 1.00 27.34 14 SER B CA 1
ATOM 1070 C C . SER B 1 14 ? 79.031 8.816 50.527 1.00 28.86 14 SER B C 1
ATOM 1071 O O . SER B 1 14 ? 80.030 9.509 50.730 1.00 26.72 14 SER B O 1
ATOM 1074 N N . LYS B 1 15 ? 78.026 9.209 49.746 1.00 30.43 15 LYS B N 1
ATOM 1075 C CA . LYS B 1 15 ? 78.050 10.514 49.095 1.00 33.25 15 LYS B CA 1
ATOM 1076 C C . LYS B 1 15 ? 77.936 11.613 50.138 1.00 31.29 15 LYS B C 1
ATOM 1077 O O . LYS B 1 15 ? 78.634 12.622 50.066 1.00 32.70 15 LYS B O 1
ATOM 1083 N N . ALA B 1 16 ? 77.050 11.414 51.106 1.00 29.27 16 ALA B N 1
ATOM 1084 C CA . ALA B 1 16 ? 76.851 12.396 52.163 1.00 29.46 16 ALA B CA 1
ATOM 1085 C C . ALA B 1 16 ? 78.127 12.505 52.994 1.00 27.98 16 ALA B C 1
ATOM 1086 O O . ALA B 1 16 ? 78.514 13.598 53.426 1.00 26.78 16 ALA B O 1
ATOM 1088 N N . ILE B 1 17 ? 78.768 11.361 53.211 1.00 25.02 17 ILE B N 1
ATOM 1089 C CA . ILE B 1 17 ? 79.999 11.300 53.986 1.00 25.97 17 ILE B CA 1
ATOM 1090 C C . ILE B 1 17 ? 81.123 12.048 53.270 1.00 26.62 17 ILE B C 1
ATOM 1091 O O . ILE B 1 17 ? 81.883 12.787 53.897 1.00 24.37 17 ILE B O 1
ATOM 1096 N N . ARG B 1 18 ? 81.215 11.860 51.956 1.00 26.39 18 ARG B N 1
ATOM 1097 C CA . ARG B 1 18 ? 82.228 12.530 51.151 1.00 27.11 18 ARG B CA 1
ATOM 1098 C C . ARG B 1 18 ? 81.930 14.027 51.144 1.00 28.37 18 ARG B C 1
ATOM 1099 O O . ARG B 1 18 ? 82.844 14.855 51.122 1.00 27.46 18 ARG B O 1
ATOM 1107 N N . PHE B 1 19 ? 80.641 14.356 51.165 1.00 28.18 19 PHE B N 1
ATOM 1108 C CA . PHE B 1 19 ? 80.182 15.738 51.176 1.00 29.57 19 PHE B CA 1
ATOM 1109 C C . PHE B 1 19 ? 80.626 16.430 52.464 1.00 31.73 19 PHE B C 1
ATOM 1110 O O . PHE B 1 19 ? 81.146 17.550 52.435 1.00 30.94 19 PHE B O 1
ATOM 1118 N N . TYR B 1 20 ? 80.412 15.766 53.597 1.00 31.77 20 TYR B N 1
ATOM 1119 C CA . TYR B 1 20 ? 80.799 16.339 54.878 1.00 32.38 20 TYR B CA 1
ATOM 1120 C C . TYR B 1 20 ? 82.294 16.612 54.916 1.00 31.34 20 TYR B C 1
ATOM 1121 O O . TYR B 1 20 ? 82.726 17.628 55.457 1.00 31.11 20 TYR B O 1
ATOM 1130 N N . GLU B 1 21 ? 83.078 15.705 54.343 1.00 30.36 21 GLU B N 1
ATOM 1131 C CA . GLU B 1 21 ? 84.525 15.875 54.296 1.00 31.57 21 GLU B CA 1
ATOM 1132 C C . GLU B 1 21 ? 84.847 17.050 53.378 1.00 34.13 21 GLU B C 1
ATOM 1133 O O . GLU B 1 21 ? 85.614 17.951 53.734 1.00 33.31 21 GLU B O 1
ATOM 1139 N N . GLU B 1 22 ? 84.242 17.025 52.195 1.00 33.77 22 GLU B N 1
ATOM 1140 C CA . GLU B 1 22 ? 84.441 18.054 51.188 1.00 36.63 22 GLU B CA 1
ATOM 1141 C C . GLU B 1 22 ? 84.147 19.459 51.714 1.00 34.51 22 GLU B C 1
ATOM 1142 O O . GLU B 1 22 ? 84.792 20.422 51.306 1.00 32.25 22 GLU B O 1
ATOM 1148 N N . LYS B 1 23 ? 83.177 19.573 52.615 1.00 32.20 23 LYS B N 1
ATOM 1149 C CA . LYS B 1 23 ? 82.833 20.868 53.183 1.00 33.82 23 LYS B CA 1
ATOM 1150 C C . LYS B 1 23 ? 83.567 21.121 54.494 1.00 32.73 23 LYS B C 1
ATOM 1151 O O . LYS B 1 23 ? 83.275 22.079 55.201 1.00 34.00 23 LYS B O 1
ATOM 1157 N N . GLY B 1 24 ? 84.525 20.260 54.808 1.00 31.97 24 GLY B N 1
ATOM 1158 C CA . GLY B 1 24 ? 85.289 20.418 56.033 1.00 34.66 24 GLY B CA 1
ATOM 1159 C C . GLY B 1 24 ? 84.454 20.424 57.302 1.00 35.23 24 GLY B C 1
ATOM 1160 O O . GLY B 1 24 ? 84.811 21.079 58.282 1.00 34.72 24 GLY B O 1
ATOM 1161 N N . LEU B 1 25 ? 83.339 19.701 57.293 1.00 33.29 25 LEU B N 1
ATOM 1162 C CA . LEU B 1 25 ? 82.485 19.633 58.470 1.00 33.28 25 LEU B CA 1
ATOM 1163 C C . LEU B 1 25 ? 82.964 18.535 59.415 1.00 33.18 25 LEU B C 1
ATOM 1164 O O . LEU B 1 25 ? 82.574 18.499 60.585 1.00 33.51 25 LEU B O 1
ATOM 1169 N N . VAL B 1 26 ? 83.811 17.646 58.899 1.00 31.99 26 VAL B N 1
ATOM 1170 C CA . VAL B 1 26 ? 84.380 16.557 59.680 1.00 31.33 26 VAL B CA 1
ATOM 1171 C C . VAL B 1 26 ? 85.881 16.484 59.393 1.00 32.81 26 VAL B C 1
ATOM 1172 O O . VAL B 1 26 ? 86.351 17.017 58.394 1.00 32.43 26 VAL B O 1
ATOM 1176 N N . THR B 1 27 ? 86.621 15.816 60.271 1.00 31.25 27 THR B N 1
ATOM 1177 C CA . THR B 1 27 ? 88.061 15.648 60.114 1.00 33.39 27 THR B CA 1
ATOM 1178 C C . THR B 1 27 ? 88.368 14.764 58.901 1.00 34.27 27 THR B C 1
ATOM 1179 O O . THR B 1 27 ? 87.794 13.690 58.746 1.00 32.82 27 THR B O 1
ATOM 1183 N N . PRO B 1 28 ? 89.278 15.211 58.020 1.00 36.37 28 PRO B N 1
ATOM 1184 C CA . PRO B 1 28 ? 89.641 14.438 56.829 1.00 35.33 28 PRO B CA 1
ATOM 1185 C C . PRO B 1 28 ? 90.242 13.097 57.214 1.00 34.95 28 PRO B C 1
ATOM 1186 O O . PRO B 1 28 ? 91.125 13.031 58.065 1.00 33.45 28 PRO B O 1
ATOM 1190 N N . PRO B 1 29 ? 89.759 12.004 56.608 1.00 34.09 29 PRO B N 1
ATOM 1191 C CA . PRO B 1 29 ? 90.348 10.718 56.976 1.00 35.28 29 PRO B CA 1
ATOM 1192 C C . PRO B 1 29 ? 91.707 10.588 56.308 1.00 35.08 29 PRO B C 1
ATOM 1193 O O . PRO B 1 29 ? 91.971 11.245 55.304 1.00 34.39 29 PRO B O 1
ATOM 1197 N N . MET B 1 30 ? 92.576 9.763 56.878 1.00 37.18 30 MET B N 1
ATOM 1198 C CA . MET B 1 30 ? 93.886 9.540 56.285 1.00 40.46 30 MET B CA 1
ATOM 1199 C C . MET B 1 30 ? 93.655 8.611 55.093 1.00 41.26 30 MET B C 1
ATOM 1200 O O . MET B 1 30 ? 92.522 8.189 54.845 1.00 38.68 30 MET B O 1
ATOM 1205 N N . ARG B 1 31 ? 94.718 8.302 54.357 1.00 41.16 31 ARG B N 1
ATOM 1206 C CA . ARG B 1 31 ? 94.612 7.415 53.202 1.00 44.79 31 ARG B CA 1
ATOM 1207 C C . ARG B 1 31 ? 95.386 6.126 53.451 1.00 45.95 31 ARG B C 1
ATOM 1208 O O . ARG B 1 31 ? 96.469 6.142 54.034 1.00 45.71 31 ARG B O 1
ATOM 1216 N N . SER B 1 32 ? 94.823 5.010 53.004 1.00 46.76 32 SER B N 1
ATOM 1217 C CA . SER B 1 32 ? 95.462 3.712 53.171 1.00 48.25 32 SER B CA 1
ATOM 1218 C C . SER B 1 32 ? 96.606 3.581 52.171 1.00 50.65 32 SER B C 1
ATOM 1219 O O . SER B 1 32 ? 96.858 4.490 51.376 1.00 48.94 32 SER B O 1
ATOM 1222 N N . GLU B 1 33 ? 97.286 2.439 52.215 1.00 53.60 33 GLU B N 1
ATOM 1223 C CA . GLU B 1 33 ? 98.395 2.168 51.311 1.00 56.96 33 GLU B CA 1
ATOM 1224 C C . GLU B 1 33 ? 97.941 2.266 49.863 1.00 56.29 33 GLU B C 1
ATOM 1225 O O . GLU B 1 33 ? 98.669 2.775 49.008 1.00 56.91 33 GLU B O 1
ATOM 1231 N N . ASN B 1 34 ? 96.733 1.779 49.594 1.00 54.40 34 ASN B N 1
ATOM 1232 C CA . ASN B 1 34 ? 96.188 1.807 48.244 1.00 52.06 34 ASN B CA 1
ATOM 1233 C C . ASN B 1 34 ? 95.469 3.119 47.938 1.00 49.68 34 ASN B C 1
ATOM 1234 O O . ASN B 1 34 ? 94.846 3.268 46.884 1.00 49.56 34 ASN B O 1
ATOM 1239 N N . GLY B 1 35 ? 95.551 4.066 48.867 1.00 45.77 35 GLY B N 1
ATOM 1240 C CA . GLY B 1 35 ? 94.926 5.359 48.661 1.00 43.12 35 GLY B CA 1
ATOM 1241 C C . GLY B 1 35 ? 93.453 5.500 49.006 1.00 41.38 35 GLY B C 1
ATOM 1242 O O . GLY B 1 35 ? 92.806 6.435 48.538 1.00 40.76 35 GLY B O 1
ATOM 1243 N N . TYR B 1 36 ? 92.912 4.594 49.815 1.00 38.78 36 TYR B N 1
ATOM 1244 C CA . TYR B 1 36 ? 91.500 4.677 50.192 1.00 36.79 36 TYR B CA 1
ATOM 1245 C C . TYR B 1 36 ? 91.350 5.346 51.553 1.00 33.38 36 TYR B C 1
ATOM 1246 O O . TYR B 1 36 ? 92.198 5.192 52.426 1.00 32.92 36 TYR B O 1
ATOM 1255 N N . ARG B 1 37 ? 90.264 6.084 51.735 1.00 31.52 37 ARG B N 1
ATOM 1256 C CA . ARG B 1 37 ? 90.026 6.746 53.006 1.00 29.69 37 ARG B CA 1
ATOM 1257 C C . ARG B 1 37 ? 89.903 5.688 54.094 1.00 29.58 37 ARG B C 1
ATOM 1258 O O . ARG B 1 37 ? 89.260 4.659 53.902 1.00 27.06 37 ARG B O 1
ATOM 1266 N N . THR B 1 38 ? 90.527 5.950 55.234 1.00 29.56 38 THR B N 1
ATOM 1267 C CA . THR B 1 38 ? 90.484 5.043 56.371 1.00 30.62 38 THR B CA 1
ATOM 1268 C C . THR B 1 38 ? 89.884 5.841 57.514 1.00 30.69 38 THR B C 1
ATOM 1269 O O . THR B 1 38 ? 90.383 6.914 57.851 1.00 31.12 38 THR B O 1
ATOM 1273 N N . TYR B 1 39 ? 88.820 5.320 58.110 1.00 28.30 39 TYR B N 1
ATOM 1274 C CA . TYR B 1 39 ? 88.153 6.017 59.192 1.00 29.38 39 TYR B CA 1
ATOM 1275 C C . TYR B 1 39 ? 88.442 5.430 60.560 1.00 29.84 39 TYR B C 1
ATOM 1276 O O . TYR B 1 39 ? 88.713 4.240 60.696 1.00 30.65 39 TYR B O 1
ATOM 1285 N N . THR B 1 40 ? 88.384 6.289 61.571 1.00 27.98 40 THR B N 1
ATOM 1286 C CA . THR B 1 40 ? 88.631 5.891 62.944 1.00 26.97 40 THR B CA 1
ATOM 1287 C C . THR B 1 40 ? 87.343 6.099 63.719 1.00 25.88 40 THR B C 1
ATOM 1288 O O . THR B 1 40 ? 86.334 6.528 63.159 1.00 25.09 40 THR B O 1
ATOM 1292 N N . GLN B 1 41 ? 87.380 5.795 65.009 1.00 26.20 41 GLN B N 1
ATOM 1293 C CA . GLN B 1 41 ? 86.208 5.968 65.863 1.00 26.25 41 GLN B CA 1
ATOM 1294 C C . GLN B 1 41 ? 85.858 7.455 65.927 1.00 24.98 41 GLN B C 1
ATOM 1295 O O . GLN B 1 41 ? 84.692 7.816 66.026 1.00 25.06 41 GLN B O 1
ATOM 1301 N N . GLN B 1 42 ? 86.870 8.319 65.874 1.00 27.41 42 GLN B N 1
ATOM 1302 C CA . GLN B 1 42 ? 86.619 9.756 65.905 1.00 26.44 42 GLN B CA 1
ATOM 1303 C C . GLN B 1 42 ? 85.698 10.163 64.751 1.00 24.84 42 GLN B C 1
ATOM 1304 O O . GLN B 1 42 ? 84.782 10.955 64.937 1.00 26.80 42 GLN B O 1
ATOM 1310 N N . HIS B 1 43 ? 85.944 9.632 63.557 1.00 25.74 43 HIS B N 1
ATOM 1311 C CA . HIS B 1 43 ? 85.099 9.960 62.404 1.00 25.16 43 HIS B CA 1
ATOM 1312 C C . HIS B 1 43 ? 83.663 9.510 62.653 1.00 26.78 43 HIS B C 1
ATOM 1313 O O . HIS B 1 43 ? 82.700 10.205 62.292 1.00 26.86 43 HIS B O 1
ATOM 1320 N N . LEU B 1 44 ? 83.514 8.334 63.258 1.00 24.72 44 LEU B N 1
ATOM 1321 C CA . LEU B 1 44 ? 82.183 7.812 63.544 1.00 27.02 44 LEU B CA 1
ATOM 1322 C C . LEU B 1 44 ? 81.455 8.735 64.506 1.00 24.60 44 LEU B C 1
ATOM 1323 O O . LEU B 1 44 ? 80.274 9.010 64.328 1.00 25.05 44 LEU B O 1
ATOM 1328 N N . ASN B 1 45 ? 82.159 9.201 65.534 1.00 26.17 45 ASN B N 1
ATOM 1329 C CA . ASN B 1 45 ? 81.552 10.099 66.515 1.00 26.92 45 ASN B CA 1
ATOM 1330 C C . ASN B 1 45 ? 81.173 11.436 65.864 1.00 26.22 45 ASN B C 1
ATOM 1331 O O . ASN B 1 45 ? 80.099 11.978 66.130 1.00 26.77 45 ASN B O 1
ATOM 1336 N N . GLU B 1 46 ? 82.052 11.969 65.016 1.00 25.94 46 GLU B N 1
ATOM 1337 C CA . GLU B 1 46 ? 81.764 13.242 64.345 1.00 25.66 46 GLU B CA 1
ATOM 1338 C C . GLU B 1 46 ? 80.549 13.118 63.428 1.00 24.58 46 GLU B C 1
ATOM 1339 O O . GLU B 1 46 ? 79.666 13.971 63.442 1.00 22.11 46 GLU B O 1
ATOM 1345 N N . LEU B 1 47 ? 80.516 12.055 62.629 1.00 26.53 47 LEU B N 1
ATOM 1346 C CA . LEU B 1 47 ? 79.404 11.831 61.699 1.00 27.66 47 LEU B CA 1
ATOM 1347 C C . LEU B 1 47 ? 78.095 11.574 62.430 1.00 27.96 47 LEU B C 1
ATOM 1348 O O . LEU B 1 47 ? 77.026 11.979 61.974 1.00 29.08 47 LEU B O 1
ATOM 1353 N N . THR B 1 48 ? 78.180 10.905 63.573 1.00 28.83 48 THR B N 1
ATOM 1354 C CA . THR B 1 48 ? 76.994 10.629 64.369 1.00 29.21 48 THR B CA 1
ATOM 1355 C C . THR B 1 48 ? 76.469 11.948 64.949 1.00 28.30 48 THR B C 1
ATOM 1356 O O . THR B 1 48 ? 75.270 12.228 64.898 1.00 27.86 48 THR B O 1
ATOM 1360 N N . LEU B 1 49 ? 77.375 12.761 65.487 1.00 28.83 49 LEU B N 1
ATOM 1361 C CA . LEU B 1 49 ? 77.001 14.052 66.073 1.00 28.14 49 LEU B CA 1
ATOM 1362 C C . LEU B 1 49 ? 76.345 14.911 64.995 1.00 27.82 49 LEU B C 1
ATOM 1363 O O . LEU B 1 49 ? 75.328 15.565 65.230 1.00 30.03 49 LEU B O 1
ATOM 1368 N N . LEU B 1 50 ? 76.936 14.896 63.807 1.00 29.38 50 LEU B N 1
ATOM 1369 C CA . LEU B 1 50 ? 76.437 15.675 62.676 1.00 31.27 50 LEU B CA 1
ATOM 1370 C C . LEU B 1 50 ? 75.026 15.224 62.295 1.00 32.81 50 LEU B C 1
ATOM 1371 O O . LEU B 1 50 ? 74.117 16.044 62.132 1.00 32.92 50 LEU B O 1
ATOM 1376 N N . ARG B 1 51 ? 74.844 13.915 62.171 1.00 32.38 51 ARG B N 1
ATOM 1377 C CA . ARG B 1 51 ? 73.548 13.357 61.814 1.00 34.58 51 ARG B CA 1
ATOM 1378 C C . ARG B 1 51 ? 72.498 13.641 62.885 1.00 34.33 51 ARG B C 1
ATOM 1379 O O . ARG B 1 51 ? 71.395 14.082 62.580 1.00 34.14 51 ARG B O 1
ATOM 1387 N N . GLN B 1 52 ? 72.843 13.387 64.142 1.00 35.90 52 GLN B N 1
ATOM 1388 C CA . GLN B 1 52 ? 71.903 13.605 65.232 1.00 36.18 52 GLN B CA 1
ATOM 1389 C C . GLN B 1 52 ? 71.592 15.073 65.485 1.00 36.80 52 GLN B C 1
ATOM 1390 O O . GLN B 1 52 ? 70.449 15.418 65.793 1.00 36.59 52 GLN B O 1
ATOM 1396 N N . ALA B 1 53 ? 72.594 15.939 65.361 1.00 34.78 53 ALA B N 1
ATOM 1397 C CA . ALA B 1 53 ? 72.365 17.363 65.567 1.00 35.89 53 ALA B CA 1
ATOM 1398 C C . ALA B 1 53 ? 71.329 17.834 64.553 1.00 37.98 53 ALA B C 1
ATOM 1399 O O . ALA B 1 53 ? 70.374 18.526 64.902 1.00 35.92 53 ALA B O 1
ATOM 1401 N N . ARG B 1 54 ? 71.531 17.453 63.294 1.00 41.75 54 ARG B N 1
ATOM 1402 C CA . ARG B 1 54 ? 70.616 17.820 62.216 1.00 45.52 54 ARG B CA 1
ATOM 1403 C C . ARG B 1 54 ? 69.211 17.323 62.547 1.00 46.36 54 ARG B C 1
ATOM 1404 O O . ARG B 1 54 ? 68.242 18.079 62.492 1.00 46.24 54 ARG B O 1
ATOM 1412 N N . GLN B 1 55 ? 69.111 16.047 62.904 1.00 47.34 55 GLN B N 1
ATOM 1413 C CA . GLN B 1 55 ? 67.826 15.448 63.246 1.00 47.95 55 GLN B CA 1
ATOM 1414 C C . GLN B 1 55 ? 67.111 16.164 64.382 1.00 46.22 55 GLN B C 1
ATOM 1415 O O . GLN B 1 55 ? 65.885 16.128 64.463 1.00 46.58 55 GLN B O 1
ATOM 1421 N N . VAL B 1 56 ? 67.861 16.816 65.262 1.00 44.14 56 VAL B N 1
ATOM 1422 C CA . VAL B 1 56 ? 67.221 17.507 66.366 1.00 41.39 56 VAL B CA 1
ATOM 1423 C C . VAL B 1 56 ? 67.035 19.013 66.135 1.00 40.16 56 VAL B C 1
ATOM 1424 O O . VAL B 1 56 ? 66.710 19.752 67.064 1.00 40.43 56 VAL B O 1
ATOM 1428 N N . GLY B 1 57 ? 67.247 19.475 64.905 1.00 38.08 57 GLY B N 1
ATOM 1429 C CA . GLY B 1 57 ? 67.033 20.887 64.627 1.00 37.33 57 GLY B CA 1
ATOM 1430 C C . GLY B 1 57 ? 68.163 21.800 64.180 1.00 37.65 57 GLY B C 1
ATOM 1431 O O . GLY B 1 57 ? 67.895 22.842 63.579 1.00 37.18 57 GLY B O 1
ATOM 1432 N N . PHE B 1 58 ? 69.413 21.453 64.467 1.00 36.70 58 PHE B N 1
ATOM 1433 C CA . PHE B 1 58 ? 70.524 22.310 64.052 1.00 36.27 58 PHE B CA 1
ATOM 1434 C C . PHE B 1 58 ? 70.748 22.224 62.557 1.00 36.28 58 PHE B C 1
ATOM 1435 O O . PHE B 1 58 ? 70.584 21.161 61.960 1.00 36.31 58 PHE B O 1
ATOM 1443 N N . ASN B 1 59 ? 71.119 23.342 61.944 1.00 36.68 59 ASN B N 1
ATOM 1444 C CA . ASN B 1 59 ? 71.385 23.319 60.514 1.00 38.93 59 ASN B CA 1
ATOM 1445 C C . ASN B 1 59 ? 72.822 22.850 60.296 1.00 39.77 59 ASN B C 1
ATOM 1446 O O . ASN B 1 59 ? 73.553 22.575 61.257 1.00 38.52 59 ASN B O 1
ATOM 1451 N N . LEU B 1 60 ? 73.221 22.755 59.032 1.00 39.98 60 LEU B N 1
ATOM 1452 C CA . LEU B 1 60 ? 74.563 22.312 58.688 1.00 39.91 60 LEU B CA 1
ATOM 1453 C C . LEU B 1 60 ? 75.665 23.060 59.417 1.00 38.92 60 LEU B C 1
ATOM 1454 O O . LEU B 1 60 ? 76.468 22.451 60.117 1.00 37.48 60 LEU B O 1
ATOM 1459 N N . GLU B 1 61 ? 75.711 24.377 59.238 1.00 37.89 61 GLU B N 1
ATOM 1460 C CA . GLU B 1 61 ? 76.727 25.197 59.881 1.00 37.98 61 GLU B CA 1
ATOM 1461 C C . GLU B 1 61 ? 76.740 24.987 61.396 1.00 35.22 61 GLU B C 1
ATOM 1462 O O . GLU B 1 61 ? 77.792 24.764 61.981 1.00 34.98 61 GLU B O 1
ATOM 1468 N N . GLU B 1 62 ? 75.572 25.049 62.027 1.00 34.38 62 GLU B N 1
ATOM 1469 C CA . GLU B 1 62 ? 75.486 24.862 63.475 1.00 33.50 62 GLU B CA 1
ATOM 1470 C C . GLU B 1 62 ? 76.000 23.485 63.881 1.00 31.84 62 GLU B C 1
ATOM 1471 O O . GLU B 1 62 ? 76.684 23.335 64.895 1.00 30.81 62 GLU B O 1
ATOM 1477 N N . SER B 1 63 ? 75.656 22.477 63.089 1.00 30.66 63 SER B N 1
ATOM 1478 C CA . SER B 1 63 ? 76.094 21.119 63.373 1.00 30.42 63 SER B CA 1
ATOM 1479 C C . SER B 1 63 ? 77.608 21.039 63.249 1.00 29.21 63 SER B C 1
ATOM 1480 O O . SER B 1 63 ? 78.266 20.363 64.039 1.00 29.42 63 SER B O 1
ATOM 1483 N N . GLY B 1 64 ? 78.158 21.743 62.263 1.00 27.97 64 GLY B N 1
ATOM 1484 C CA . GLY B 1 64 ? 79.594 21.743 62.078 1.00 28.34 64 GLY B CA 1
ATOM 1485 C C . GLY B 1 64 ? 80.295 22.350 63.284 1.00 29.52 64 GLY B C 1
ATOM 1486 O O . GLY B 1 64 ? 81.365 21.889 63.695 1.00 27.63 64 GLY B O 1
ATOM 1487 N N . GLU B 1 65 ? 79.698 23.391 63.856 1.00 30.13 65 GLU B N 1
ATOM 1488 C CA . GLU B 1 65 ? 80.283 24.039 65.026 1.00 33.03 65 GLU B CA 1
ATOM 1489 C C . GLU B 1 65 ? 80.249 23.117 66.240 1.00 31.12 65 GLU B C 1
ATOM 1490 O O . GLU B 1 65 ? 81.173 23.117 67.056 1.00 31.64 65 GLU B O 1
ATOM 1496 N N . LEU B 1 66 ? 79.180 22.336 66.364 1.00 29.11 66 LEU B N 1
ATOM 1497 C CA . LEU B 1 66 ? 79.068 21.398 67.477 1.00 27.88 66 LEU B CA 1
ATOM 1498 C C . LEU B 1 66 ? 80.170 20.350 67.354 1.00 27.05 66 LEU B C 1
ATOM 1499 O O . LEU B 1 66 ? 80.727 19.908 68.358 1.00 26.27 66 LEU B O 1
ATOM 1504 N N . VAL B 1 67 ? 80.476 19.948 66.122 1.00 26.03 67 VAL B N 1
ATOM 1505 C CA . VAL B 1 67 ? 81.540 18.974 65.885 1.00 26.87 67 VAL B CA 1
ATOM 1506 C C . VAL B 1 67 ? 82.856 19.615 66.332 1.00 27.09 67 VAL B C 1
ATOM 1507 O O . VAL B 1 67 ? 83.698 18.971 66.968 1.00 27.56 67 VAL B O 1
ATOM 1511 N N . ASN B 1 68 ? 83.023 20.892 66.011 1.00 29.25 68 ASN B N 1
ATOM 1512 C CA . ASN B 1 68 ? 84.229 21.620 66.408 1.00 32.11 68 ASN B CA 1
ATOM 1513 C C . ASN B 1 68 ? 84.362 21.623 67.936 1.00 31.74 68 ASN B C 1
ATOM 1514 O O . ASN B 1 68 ? 85.432 21.333 68.477 1.00 31.48 68 ASN B O 1
ATOM 1519 N N . LEU B 1 69 ? 83.270 21.940 68.628 1.00 31.94 69 LEU B N 1
ATOM 1520 C CA . LEU B 1 69 ? 83.275 21.964 70.088 1.00 32.36 69 LEU B CA 1
ATOM 1521 C C . LEU B 1 69 ? 83.570 20.573 70.654 1.00 32.65 69 LEU B C 1
ATOM 1522 O O . LEU B 1 69 ? 84.259 20.431 71.671 1.00 31.12 69 LEU B O 1
ATOM 1527 N N . PHE B 1 70 ? 83.053 19.551 69.980 1.00 31.30 70 PHE B N 1
ATOM 1528 C CA . PHE B 1 70 ? 83.242 18.163 70.391 1.00 32.87 70 PHE B CA 1
ATOM 1529 C C . PHE B 1 70 ? 84.711 17.752 70.451 1.00 32.94 70 PHE B C 1
ATOM 1530 O O . PHE B 1 70 ? 85.158 17.161 71.438 1.00 31.20 70 PHE B O 1
ATOM 1538 N N . ASN B 1 71 ? 85.453 18.069 69.394 1.00 34.06 71 ASN B N 1
ATOM 1539 C CA . ASN B 1 71 ? 86.871 17.729 69.307 1.00 36.06 71 ASN B CA 1
ATOM 1540 C C . ASN B 1 71 ? 87.744 18.585 70.225 1.00 38.12 71 ASN B C 1
ATOM 1541 O O . ASN B 1 71 ? 88.907 18.255 70.477 1.00 35.45 71 ASN B O 1
ATOM 1546 N N . ASP B 1 72 ? 87.189 19.682 70.726 1.00 39.99 72 ASP B N 1
ATOM 1547 C CA . ASP B 1 72 ? 87.951 20.562 71.598 1.00 42.41 72 ASP B CA 1
ATOM 1548 C C . ASP B 1 72 ? 88.120 19.951 72.979 1.00 44.26 72 ASP B C 1
ATOM 1549 O O . ASP B 1 72 ? 87.140 19.572 73.621 1.00 44.78 72 ASP B O 1
ATOM 1554 N N . PRO B 1 73 ? 89.371 19.847 73.455 1.00 46.07 73 PRO B N 1
ATOM 1555 C CA . PRO B 1 73 ? 89.653 19.280 74.777 1.00 48.44 73 PRO B CA 1
ATOM 1556 C C . PRO B 1 73 ? 88.853 20.032 75.836 1.00 49.22 73 PRO B C 1
ATOM 1557 O O . PRO B 1 73 ? 88.246 19.432 76.721 1.00 50.23 73 PRO B O 1
ATOM 1561 N N . GLN B 1 74 ? 88.865 21.355 75.718 1.00 50.93 74 GLN B N 1
ATOM 1562 C CA . GLN B 1 74 ? 88.159 22.242 76.629 1.00 52.70 74 GLN B CA 1
ATOM 1563 C C . GLN B 1 74 ? 86.657 21.972 76.632 1.00 53.38 74 GLN B C 1
ATOM 1564 O O . GLN B 1 74 ? 86.041 21.805 75.578 1.00 53.30 74 GLN B O 1
ATOM 1570 N N . HIS B 1 76 ? 83.274 23.367 77.061 1.00 52.30 76 HIS B N 1
ATOM 1571 C CA . HIS B 1 76 ? 82.407 24.514 76.801 1.00 53.47 76 HIS B CA 1
ATOM 1572 C C . HIS B 1 76 ? 80.962 24.230 77.197 1.00 51.53 76 HIS B C 1
ATOM 1573 O O . HIS B 1 76 ? 80.036 24.748 76.575 1.00 50.61 76 HIS B O 1
ATOM 1580 N N . SER B 1 77 ? 80.770 23.410 78.225 1.00 49.59 77 SER B N 1
ATOM 1581 C CA . SER B 1 77 ? 79.427 23.062 78.678 1.00 49.14 77 SER B CA 1
ATOM 1582 C C . SER B 1 77 ? 78.448 24.234 78.646 1.00 47.83 77 SER B C 1
ATOM 1583 O O . SER B 1 77 ? 77.325 24.096 78.159 1.00 46.75 77 SER B O 1
ATOM 1586 N N . ALA B 1 78 ? 78.868 25.384 79.159 1.00 47.26 78 ALA B N 1
ATOM 1587 C CA . ALA B 1 78 ? 77.994 26.552 79.175 1.00 47.94 78 ALA B CA 1
ATOM 1588 C C . ALA B 1 78 ? 77.626 26.974 77.757 1.00 47.79 78 ALA B C 1
ATOM 1589 O O . ALA B 1 78 ? 76.458 27.229 77.459 1.00 48.88 78 ALA B O 1
ATOM 1591 N N . ASP B 1 79 ? 78.624 27.034 76.883 1.00 47.12 79 ASP B N 1
ATOM 1592 C CA . ASP B 1 79 ? 78.404 27.429 75.499 1.00 46.20 79 ASP B CA 1
ATOM 1593 C C . ASP B 1 79 ? 77.435 26.497 74.765 1.00 45.42 79 ASP B C 1
ATOM 1594 O O . ASP B 1 79 ? 76.464 26.958 74.166 1.00 45.65 79 ASP B O 1
ATOM 1599 N N . VAL B 1 80 ? 77.697 25.193 74.811 1.00 41.42 80 VAL B N 1
ATOM 1600 C CA . VAL B 1 80 ? 76.830 24.228 74.147 1.00 40.57 80 VAL B CA 1
ATOM 1601 C C . VAL B 1 80 ? 75.399 24.347 74.677 1.00 41.37 80 VAL B C 1
ATOM 1602 O O . VAL B 1 80 ? 74.431 24.238 73.919 1.00 37.81 80 VAL B O 1
ATOM 1606 N N . LYS B 1 81 ? 75.277 24.572 75.981 1.00 42.25 81 LYS B N 1
ATOM 1607 C CA . LYS B 1 81 ? 73.976 24.721 76.620 1.00 44.42 81 LYS B CA 1
ATOM 1608 C C . LYS B 1 81 ? 73.278 25.945 76.032 1.00 44.55 81 LYS B C 1
ATOM 1609 O O . LYS B 1 81 ? 72.074 25.932 75.780 1.00 42.98 81 LYS B O 1
ATOM 1615 N N . ARG B 1 82 ? 74.054 27.000 75.815 1.00 45.85 82 ARG B N 1
ATOM 1616 C CA . ARG B 1 82 ? 73.533 28.238 75.252 1.00 47.47 82 ARG B CA 1
ATOM 1617 C C . ARG B 1 82 ? 72.981 27.980 73.852 1.00 46.24 82 ARG B C 1
ATOM 1618 O O . ARG B 1 82 ? 71.883 28.420 73.524 1.00 46.38 82 ARG B O 1
ATOM 1626 N N . ARG B 1 83 ? 73.756 27.272 73.032 1.00 44.52 83 ARG B N 1
ATOM 1627 C CA . ARG B 1 83 ? 73.350 26.942 71.667 1.00 43.51 83 ARG B CA 1
ATOM 1628 C C . ARG B 1 83 ? 72.100 26.075 71.667 1.00 42.14 83 ARG B C 1
ATOM 1629 O O . ARG B 1 83 ? 71.206 26.243 70.834 1.00 40.15 83 ARG B O 1
ATOM 1637 N N . THR B 1 84 ? 72.059 25.139 72.606 1.00 41.21 84 THR B N 1
ATOM 1638 C CA . THR B 1 84 ? 70.949 24.209 72.732 1.00 41.69 84 THR B CA 1
ATOM 1639 C C . THR B 1 84 ? 69.667 24.912 73.156 1.00 42.95 84 THR B C 1
ATOM 1640 O O . THR B 1 84 ? 68.601 24.667 72.590 1.00 41.21 84 THR B O 1
ATOM 1644 N N . LEU B 1 85 ? 69.769 25.785 74.153 1.00 43.56 85 LEU B N 1
ATOM 1645 C CA . LEU B 1 85 ? 68.601 26.511 74.620 1.00 44.70 85 LEU B CA 1
ATOM 1646 C C . LEU B 1 85 ? 68.105 27.461 73.533 1.00 44.48 85 LEU B C 1
ATOM 1647 O O . LEU B 1 85 ? 66.910 27.721 73.440 1.00 45.46 85 LEU B O 1
ATOM 1652 N N . GLU B 1 86 ? 69.019 27.970 72.709 1.00 44.01 86 GLU B N 1
ATOM 1653 C CA . GLU B 1 86 ? 68.636 28.866 71.619 1.00 43.87 86 GLU B CA 1
ATOM 1654 C C . GLU B 1 86 ? 67.872 28.070 70.569 1.00 41.90 86 GLU B C 1
ATOM 1655 O O . GLU B 1 86 ? 66.933 28.578 69.951 1.00 40.10 86 GLU B O 1
ATOM 1661 N N . LYS B 1 87 ? 68.289 26.823 70.361 1.00 39.30 87 LYS B N 1
ATOM 1662 C CA . LYS B 1 87 ? 67.625 25.952 69.400 1.00 37.16 87 LYS B CA 1
ATOM 1663 C C . LYS B 1 87 ? 66.206 25.705 69.902 1.00 35.12 87 LYS B C 1
ATOM 1664 O O . LYS B 1 87 ? 65.253 25.685 69.125 1.00 35.51 87 LYS B O 1
ATOM 1670 N N . VAL B 1 88 ? 66.076 25.510 71.210 1.00 34.80 88 VAL B N 1
ATOM 1671 C CA . VAL B 1 88 ? 64.776 25.289 71.827 1.00 34.38 88 VAL B CA 1
ATOM 1672 C C . VAL B 1 88 ? 63.862 26.494 71.583 1.00 34.76 88 VAL B C 1
ATOM 1673 O O . VAL B 1 88 ? 62.709 26.336 71.181 1.00 34.25 88 VAL B O 1
ATOM 1677 N N . ALA B 1 89 ? 64.381 27.694 71.826 1.00 34.31 89 ALA B N 1
ATOM 1678 C CA . ALA B 1 89 ? 63.603 28.914 71.628 1.00 34.91 89 ALA B CA 1
ATOM 1679 C C . ALA B 1 89 ? 63.160 29.016 70.174 1.00 34.31 89 ALA B C 1
ATOM 1680 O O . ALA B 1 89 ? 62.045 29.436 69.871 1.00 35.06 89 ALA B O 1
ATOM 1682 N N . GLU B 1 90 ? 64.050 28.626 69.276 1.00 34.65 90 GLU B N 1
ATOM 1683 C CA . GLU B 1 90 ? 63.767 28.667 67.854 1.00 35.14 90 GLU B CA 1
ATOM 1684 C C . GLU B 1 90 ? 62.624 27.709 67.512 1.00 34.67 90 GLU B C 1
ATOM 1685 O O . GLU B 1 90 ? 61.698 28.065 66.771 1.00 31.84 90 GLU B O 1
ATOM 1691 N N . ILE B 1 91 ? 62.691 26.498 68.061 1.00 33.02 91 ILE B N 1
AT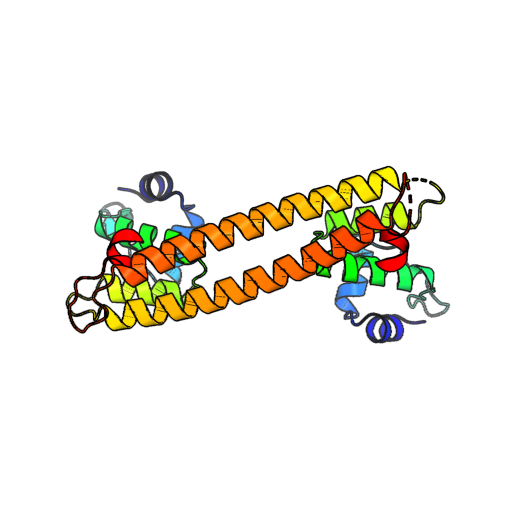OM 1692 C CA . ILE B 1 91 ? 61.670 25.482 67.816 1.00 33.22 91 ILE B CA 1
ATOM 1693 C C . ILE B 1 91 ? 60.321 25.898 68.403 1.00 32.92 91 ILE B C 1
ATOM 1694 O O . ILE B 1 91 ? 59.273 25.637 67.806 1.00 31.97 91 ILE B O 1
ATOM 1699 N N . GLU B 1 92 ? 60.351 26.545 69.567 1.00 32.98 92 GLU B N 1
ATOM 1700 C CA . GLU B 1 92 ? 59.125 26.994 70.226 1.00 34.96 92 GLU B CA 1
ATOM 1701 C C . GLU B 1 92 ? 58.428 28.099 69.424 1.00 34.28 92 GLU B C 1
ATOM 1702 O O . GLU B 1 92 ? 57.202 28.183 69.417 1.00 33.09 92 GLU B O 1
ATOM 1708 N N . ARG B 1 93 ? 59.208 28.947 68.757 1.00 32.85 93 ARG B N 1
ATOM 1709 C CA . ARG B 1 93 ? 58.629 30.006 67.936 1.00 34.22 93 ARG B CA 1
ATOM 1710 C C . ARG B 1 93 ? 57.957 29.340 66.748 1.00 32.67 93 ARG B C 1
ATOM 1711 O O . ARG B 1 93 ? 56.894 29.758 66.308 1.00 32.56 93 ARG B O 1
ATOM 1719 N N . HIS B 1 94 ? 58.594 28.295 66.235 1.00 31.99 94 HIS B N 1
ATOM 1720 C CA . HIS B 1 94 ? 58.058 27.549 65.107 1.00 31.93 94 HIS B CA 1
ATOM 1721 C C . HIS B 1 94 ? 56.754 26.884 65.556 1.00 31.11 94 HIS B C 1
ATOM 1722 O O . HIS B 1 94 ? 55.746 26.937 64.851 1.00 29.00 94 HIS B O 1
ATOM 1729 N N . ILE B 1 95 ? 56.770 26.279 66.740 1.00 28.62 95 ILE B N 1
ATOM 1730 C CA . ILE B 1 95 ? 55.578 25.625 67.279 1.00 29.41 95 ILE B CA 1
ATOM 1731 C C . ILE B 1 95 ? 54.449 26.645 67.456 1.00 30.00 95 ILE B C 1
ATOM 1732 O O . ILE B 1 95 ? 53.283 26.347 67.205 1.00 28.87 95 ILE B O 1
ATOM 1737 N N . GLU B 1 96 ? 54.816 27.843 67.896 1.00 29.54 96 GLU B N 1
ATOM 1738 C CA . GLU B 1 96 ? 53.858 28.914 68.116 1.00 33.29 96 GLU B CA 1
ATOM 1739 C C . GLU B 1 96 ? 53.224 29.355 66.798 1.00 30.80 96 GLU B C 1
ATOM 1740 O O . GLU B 1 96 ? 52.014 29.565 66.718 1.00 30.24 96 GLU B O 1
ATOM 1746 N N . GLU B 1 97 ? 54.044 29.499 65.766 1.00 28.95 97 GLU B N 1
ATOM 1747 C CA . GLU B 1 97 ? 53.531 29.895 64.462 1.00 29.99 97 GLU B CA 1
ATOM 1748 C C . GLU B 1 97 ? 52.585 28.832 63.897 1.00 27.53 97 GLU B C 1
ATOM 1749 O O . GLU B 1 97 ? 51.527 29.158 63.360 1.00 26.40 97 GLU B O 1
ATOM 1755 N N . LEU B 1 98 ? 52.955 27.561 64.022 1.00 25.70 98 LEU B N 1
ATOM 1756 C CA . LEU B 1 98 ? 52.099 26.483 63.526 1.00 26.36 98 LEU B CA 1
ATOM 1757 C C . LEU B 1 98 ? 50.783 26.458 64.287 1.00 25.67 98 LEU B C 1
ATOM 1758 O O . LEU B 1 98 ? 49.722 26.230 63.705 1.00 26.21 98 LEU B O 1
ATOM 1763 N N . GLN B 1 99 ? 50.859 26.687 65.594 1.00 26.10 99 GLN B N 1
ATOM 1764 C CA . GLN B 1 99 ? 49.671 26.689 66.435 1.00 27.87 99 GLN B CA 1
ATOM 1765 C C . GLN B 1 99 ? 48.747 27.828 66.020 1.00 26.57 99 GLN B C 1
ATOM 1766 O O . GLN B 1 99 ? 47.530 27.669 65.976 1.00 25.58 99 GLN B O 1
ATOM 1772 N N . SER B 1 100 ? 49.339 28.976 65.716 1.00 26.99 100 SER B N 1
ATOM 1773 C CA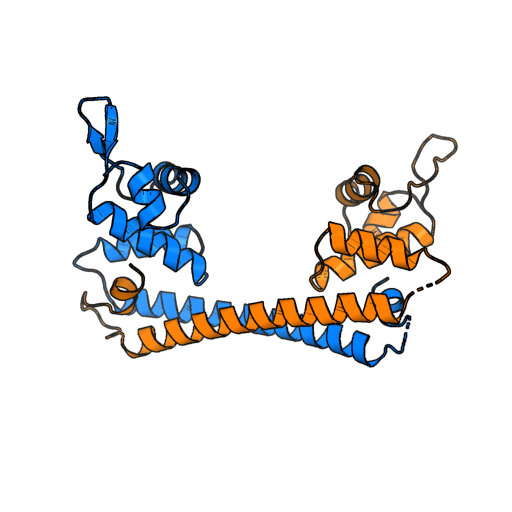 . SER B 1 100 ? 48.568 30.136 65.296 1.00 28.32 100 SER B CA 1
ATOM 1774 C C . SER B 1 100 ? 47.872 29.844 63.967 1.00 27.00 100 SER B C 1
ATOM 1775 O O . SER B 1 100 ? 46.692 30.119 63.817 1.00 25.48 100 SER B O 1
ATOM 1778 N N . MET B 1 101 ? 48.596 29.276 63.005 1.00 27.14 101 MET B N 1
ATOM 1779 C CA . MET B 1 101 ? 47.993 28.959 61.715 1.00 29.64 101 MET B CA 1
ATOM 1780 C C . MET B 1 101 ? 46.921 27.892 61.873 1.00 27.86 101 MET B C 1
ATOM 1781 O O . MET B 1 101 ? 45.879 27.955 61.228 1.00 27.33 101 MET B O 1
ATOM 1786 N N . ARG B 1 102 ? 47.174 26.914 62.736 1.00 26.86 102 ARG B N 1
ATOM 1787 C CA . ARG B 1 102 ? 46.193 25.866 62.983 1.00 27.43 102 ARG B CA 1
ATOM 1788 C C . ARG B 1 102 ? 44.895 26.488 63.500 1.00 26.43 102 ARG B C 1
ATOM 1789 O O . ARG B 1 102 ? 43.805 26.175 63.017 1.00 26.02 102 ARG B O 1
ATOM 1797 N N . ASP B 1 103 ? 45.018 27.364 64.494 1.00 26.16 103 ASP B N 1
ATOM 1798 C CA . ASP B 1 103 ? 43.846 28.010 65.077 1.00 26.93 103 ASP B CA 1
ATOM 1799 C C . ASP B 1 103 ? 43.115 28.923 64.098 1.00 26.87 103 ASP B C 1
ATOM 1800 O O . ASP B 1 103 ? 41.886 29.020 64.140 1.00 26.46 103 ASP B O 1
ATOM 1805 N N . GLN B 1 104 ? 43.859 29.584 63.213 1.00 26.65 104 GLN B N 1
ATOM 1806 C CA . GLN B 1 104 ? 43.235 30.455 62.222 1.00 26.47 104 GLN B CA 1
ATOM 1807 C C . GLN B 1 104 ? 42.411 29.604 61.258 1.00 26.46 104 GLN B C 1
ATOM 1808 O O . GLN B 1 104 ? 41.298 29.981 60.873 1.00 23.36 104 GLN B O 1
ATOM 1814 N N . LEU B 1 105 ? 42.959 28.458 60.855 1.00 23.99 105 LEU B N 1
ATOM 1815 C CA . LEU B 1 105 ? 42.233 27.579 59.950 1.00 23.71 105 LEU B CA 1
ATOM 1816 C C . LEU B 1 105 ? 40.991 27.015 60.631 1.00 22.20 105 LEU B C 1
ATOM 1817 O O . LEU B 1 105 ? 39.934 26.914 60.010 1.00 22.60 105 LEU B O 1
ATOM 1822 N N . LEU B 1 106 ? 41.110 26.653 61.905 1.00 21.76 106 LEU B N 1
ATOM 1823 C CA . LEU B 1 106 ? 39.966 26.100 62.620 1.00 23.11 106 LEU B CA 1
ATOM 1824 C C . LEU B 1 106 ? 38.884 27.140 62.869 1.00 24.41 106 LEU B C 1
ATOM 1825 O O . LEU B 1 106 ? 37.713 26.795 62.951 1.00 23.10 106 LEU B O 1
ATOM 1830 N N . ALA B 1 107 ? 39.269 28.408 62.992 1.00 23.70 107 ALA B N 1
ATOM 1831 C CA . ALA B 1 107 ? 38.283 29.461 63.205 1.00 25.23 107 ALA B CA 1
ATOM 1832 C C . ALA B 1 107 ? 37.499 29.629 61.909 1.00 24.23 107 ALA B C 1
ATOM 1833 O O . ALA B 1 107 ? 36.274 29.772 61.922 1.00 24.11 107 ALA B O 1
ATOM 1835 N N . LEU B 1 108 ? 38.220 29.606 60.791 1.00 24.72 108 LEU B N 1
ATOM 1836 C CA . LEU B 1 108 ? 37.607 29.734 59.476 1.00 24.04 108 LEU B CA 1
ATOM 1837 C C . LEU B 1 108 ? 36.732 28.513 59.162 1.00 24.08 108 LEU B C 1
ATOM 1838 O O . LEU B 1 108 ? 35.649 28.640 58.583 1.00 21.83 108 LEU B O 1
ATOM 1843 N N . ALA B 1 109 ? 37.209 27.332 59.545 1.00 23.56 109 ALA B N 1
ATOM 1844 C CA . ALA B 1 109 ? 36.475 26.096 59.301 1.00 24.44 109 ALA B CA 1
ATOM 1845 C C . ALA B 1 109 ? 35.147 26.103 60.050 1.00 25.48 109 ALA B C 1
ATOM 1846 O O . ALA B 1 109 ? 34.126 25.661 59.524 1.00 21.02 109 ALA B O 1
ATOM 1848 N N . ASN B 1 110 ? 35.158 26.607 61.280 1.00 26.20 110 ASN B N 1
ATOM 1849 C CA . ASN B 1 110 ? 33.932 26.655 62.065 1.00 26.51 110 ASN B CA 1
ATOM 1850 C C . ASN B 1 110 ? 32.933 27.632 61.447 1.00 28.23 110 ASN B C 1
ATOM 1851 O O . ASN B 1 110 ? 31.716 27.441 61.554 1.00 29.32 110 ASN B O 1
ATOM 1856 N N . ALA B 1 111 ? 33.446 28.678 60.803 1.00 27.27 111 ALA B N 1
ATOM 1857 C CA . ALA B 1 111 ? 32.594 29.681 60.157 1.00 28.72 111 ALA B CA 1
ATOM 1858 C C . ALA B 1 111 ? 32.059 29.182 58.809 1.00 28.69 111 ALA B C 1
ATOM 1859 O O . ALA B 1 111 ? 31.064 29.684 58.296 1.00 28.69 111 ALA B O 1
ATOM 1861 N N . CYS B 1 112 ? 32.734 28.194 58.241 1.00 28.68 112 CYS B N 1
ATOM 1862 C CA . CYS B 1 112 ? 32.361 27.641 56.945 1.00 28.69 112 CYS B CA 1
ATOM 1863 C C . CYS B 1 112 ? 31.002 26.932 56.948 1.00 30.57 112 CYS B C 1
ATOM 1864 O O . CYS B 1 112 ? 30.715 26.122 57.829 1.00 28.83 112 CYS B O 1
ATOM 1867 N N . PRO B 1 113 ? 30.151 27.231 55.953 1.00 31.46 113 PRO B N 1
ATOM 1868 C CA . PRO B 1 113 ? 28.827 26.614 55.848 1.00 32.79 113 PRO B CA 1
ATOM 1869 C C . PRO B 1 113 ? 28.969 25.097 55.713 1.00 32.29 113 PRO B C 1
ATOM 1870 O O . PRO B 1 113 ? 28.086 24.346 56.117 1.00 34.37 113 PRO B O 1
ATOM 1874 N N . GLY B 1 114 ? 30.088 24.662 55.138 1.00 31.96 114 GLY B N 1
ATOM 1875 C CA . GLY B 1 114 ? 30.346 23.243 54.956 1.00 30.57 114 GLY B CA 1
ATOM 1876 C C . GLY B 1 114 ? 29.253 22.544 54.173 1.00 33.06 114 GLY B C 1
ATOM 1877 O O . GLY B 1 114 ? 28.884 21.405 54.484 1.00 33.42 114 GLY B O 1
ATOM 1878 N N . ASP B 1 115 ? 28.744 23.214 53.142 1.00 31.12 115 ASP B N 1
ATOM 1879 C CA . ASP B 1 115 ? 27.669 22.655 52.330 1.00 30.28 115 ASP B CA 1
ATOM 1880 C C . ASP B 1 115 ? 27.932 22.761 50.830 1.00 31.29 115 ASP B C 1
ATOM 1881 O O . ASP B 1 115 ? 29.083 22.830 50.394 1.00 29.93 115 ASP B O 1
ATOM 1886 N N . ASP B 1 116 ? 26.863 22.754 50.037 1.00 31.69 116 ASP B N 1
ATOM 1887 C CA . ASP B 1 116 ? 27.006 22.851 48.588 1.00 34.07 116 ASP B CA 1
ATOM 1888 C C . ASP B 1 116 ? 26.868 24.287 48.077 1.00 34.59 116 ASP B C 1
ATOM 1889 O O . ASP B 1 116 ? 26.764 24.513 46.875 1.00 35.94 116 ASP B O 1
ATOM 1894 N N . SER B 1 117 ? 26.871 25.252 48.993 1.00 34.74 117 SER B N 1
ATOM 1895 C CA . SER B 1 117 ? 26.772 26.661 48.620 1.00 35.72 117 SER B CA 1
ATOM 1896 C C . SER B 1 117 ? 28.180 27.150 48.280 1.00 35.81 117 SER B C 1
ATOM 1897 O O . SER B 1 117 ? 29.165 26.666 48.845 1.00 33.04 117 SER B O 1
ATOM 1900 N N . ALA B 1 118 ? 28.274 28.111 47.366 1.00 35.80 118 ALA B N 1
ATOM 1901 C CA . ALA B 1 118 ? 29.564 28.652 46.945 1.00 36.96 118 ALA B CA 1
ATOM 1902 C C . ALA B 1 118 ? 30.226 29.551 47.991 1.00 37.54 118 ALA B C 1
ATOM 1903 O O . ALA B 1 118 ? 31.440 29.741 47.970 1.00 38.68 118 ALA B O 1
ATOM 1905 N N . ASP B 1 119 ? 29.430 30.104 48.901 1.00 37.82 119 ASP B N 1
ATOM 1906 C CA . ASP B 1 119 ? 29.944 30.990 49.943 1.00 39.08 119 ASP B CA 1
ATOM 1907 C C . ASP B 1 119 ? 30.953 30.289 50.837 1.00 37.99 119 ASP B C 1
ATOM 1908 O O . ASP B 1 119 ? 30.611 29.357 51.567 1.00 38.78 119 ASP B O 1
ATOM 1913 N N . CYS B 1 120 ? 32.201 30.739 50.789 1.00 33.55 120 CYS B N 1
ATOM 1914 C CA . CYS B 1 120 ? 33.233 30.107 51.597 1.00 30.11 120 CYS B CA 1
ATOM 1915 C C . CYS B 1 120 ? 34.182 31.090 52.270 1.00 29.34 120 CYS B C 1
ATOM 1916 O O . CYS B 1 120 ? 35.024 31.698 51.610 1.00 29.14 120 CYS B O 1
ATOM 1919 N N . PRO B 1 121 ? 34.057 31.25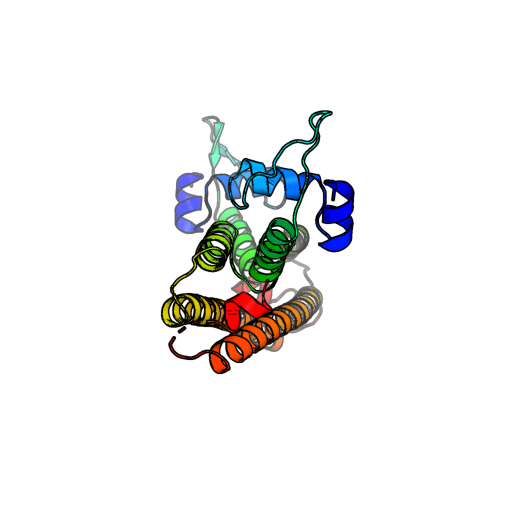4 53.598 1.00 27.39 121 PRO B N 1
ATOM 1920 C CA . PRO B 1 121 ? 34.901 32.162 54.387 1.00 27.06 121 PRO B CA 1
ATOM 1921 C C . PRO B 1 121 ? 36.375 31.761 54.356 1.00 28.26 121 PRO B C 1
ATOM 1922 O O . PRO B 1 121 ? 37.264 32.604 54.531 1.00 28.49 121 PRO B O 1
ATOM 1926 N N . ILE B 1 122 ? 36.639 30.470 54.162 1.00 26.66 122 ILE B N 1
ATOM 1927 C CA . ILE B 1 122 ? 38.020 29.990 54.124 1.00 26.78 122 ILE B CA 1
ATOM 1928 C C . ILE B 1 122 ? 38.743 30.561 52.905 1.00 27.61 122 ILE B C 1
ATOM 1929 O O . ILE B 1 122 ? 39.788 31.196 53.035 1.00 27.27 122 ILE B O 1
ATOM 1934 N N . ILE B 1 123 ? 38.181 30.328 51.724 1.00 29.20 123 ILE B N 1
ATOM 1935 C CA . ILE B 1 123 ? 38.762 30.822 50.485 1.00 32.86 123 ILE B CA 1
ATOM 1936 C C . ILE B 1 123 ? 38.785 32.346 50.477 1.00 34.42 123 ILE B C 1
ATOM 1937 O O . ILE B 1 123 ? 39.796 32.958 50.142 1.00 34.97 123 ILE B O 1
ATOM 1942 N N . GLU B 1 124 ? 37.666 32.952 50.862 1.00 34.51 124 GLU B N 1
ATOM 1943 C CA . GLU B 1 124 ? 37.551 34.402 50.874 1.00 36.96 124 GLU B CA 1
ATOM 1944 C C . GLU B 1 124 ? 38.578 35.088 51.764 1.00 38.31 124 GLU B C 1
ATOM 1945 O O . GLU B 1 124 ? 39.100 36.146 51.414 1.00 38.85 124 GLU B O 1
ATOM 1951 N N . ASN B 1 125 ? 38.877 34.491 52.910 1.00 37.54 125 ASN B N 1
ATOM 1952 C CA . ASN B 1 125 ? 39.839 35.094 53.816 1.00 40.06 125 ASN B CA 1
ATOM 1953 C C . ASN B 1 125 ? 41.290 34.689 53.578 1.00 43.57 125 ASN B C 1
ATOM 1954 O O . ASN B 1 125 ? 42.203 35.295 54.142 1.00 44.44 125 ASN B O 1
ATOM 1959 N N . LEU B 1 126 ? 41.508 33.680 52.736 1.00 46.31 126 LEU B N 1
ATOM 1960 C CA . LEU B 1 126 ? 42.870 33.253 52.406 1.00 49.01 126 LEU B CA 1
ATOM 1961 C C . LEU B 1 126 ? 43.325 33.936 51.119 1.00 50.16 126 LEU B C 1
ATOM 1962 O O . LEU B 1 126 ? 44.507 33.906 50.781 1.00 51.16 126 LEU B O 1
ATOM 1967 N N . SER B 1 127 ? 42.387 34.549 50.400 1.00 51.59 127 SER B N 1
ATOM 1968 C CA . SER B 1 127 ? 42.714 35.218 49.145 1.00 54.04 127 SER B CA 1
ATOM 1969 C C . SER B 1 127 ? 42.481 36.726 49.197 1.00 54.66 127 SER B C 1
ATOM 1970 O O . SER B 1 127 ? 42.097 37.299 48.154 1.00 53.74 127 SER B O 1
#